Protein AF-A0A5M9JUX5-F1 (afdb_monomer_lite)

InterPro domains:
  IPR036028 SH3-like domain superfamily [SSF50044] (185-244)
  IPR043145 Zinc finger, ZZ-type superfamily [G3DSA:3.30.60.90] (25-87)
  IPR052256 E3 ubiquitin-protein ligase CHFR [PTHR16079] (26-242)

Sequence (250 aa):
MYDQQLPQSATILKGPGVIDVGNFKPLSFSTNCDICRYPIQPSSTRYHCYSCTSAVPDTKPGDYDICTTCYPKLVASRRISVENGHNGWRRCLQGHRMVIVGFEDDRGGQRRVIVQDLVGGHSLEIEPILYPSADHTIPELQKWSWGQSNDTFVRLVTTDPSKTAPTSVPGLTIERSFPPDGGIGMSSLAIWSWWPAEGASDELMFPKGAEVRECKDVNGDWFWGCYMGSKGLFPAPYVRVLDEGTGAGN

Radius of gyration: 20.58 Å; chains: 1; bounding box: 52×43×61 Å

Structure (mmCIF, N/CA/C/O backbone):
data_AF-A0A5M9JUX5-F1
#
_entry.id   AF-A0A5M9JUX5-F1
#
loop_
_atom_site.group_PDB
_atom_site.id
_atom_site.type_symbol
_atom_site.label_atom_id
_atom_site.label_alt_id
_atom_site.label_comp_id
_atom_site.label_asym_id
_atom_site.label_entity_id
_atom_site.label_seq_id
_atom_site.pdbx_PDB_ins_code
_atom_site.Cartn_x
_atom_site.Cartn_y
_atom_site.Cartn_z
_atom_site.occupancy
_atom_site.B_iso_or_equiv
_atom_site.auth_seq_id
_atom_site.auth_comp_id
_atom_site.auth_asym_id
_atom_site.auth_atom_id
_atom_site.pdbx_PDB_model_num
ATOM 1 N N . MET A 1 1 ? 10.550 -21.636 -27.427 1.00 39.47 1 MET A N 1
ATOM 2 C CA . MET A 1 1 ? 10.464 -20.163 -27.406 1.00 39.47 1 MET A CA 1
ATOM 3 C C . MET A 1 1 ? 9.243 -19.831 -26.575 1.00 39.47 1 MET A C 1
ATOM 5 O O . MET A 1 1 ? 8.167 -20.270 -26.949 1.00 39.47 1 MET A O 1
ATOM 9 N N . TYR A 1 2 ? 9.411 -19.209 -25.408 1.00 47.31 2 TYR A N 1
ATOM 10 C CA . TYR A 1 2 ? 8.262 -18.701 -24.661 1.00 47.31 2 TYR A CA 1
ATOM 11 C C . TYR A 1 2 ? 7.729 -17.507 -25.441 1.00 47.31 2 TYR A C 1
ATOM 13 O O . TYR A 1 2 ? 8.459 -16.536 -25.629 1.00 47.31 2 TYR A O 1
ATOM 21 N N . ASP A 1 3 ? 6.512 -17.622 -25.960 1.00 50.69 3 ASP A N 1
ATOM 22 C CA . ASP A 1 3 ? 5.849 -16.509 -26.622 1.00 50.69 3 ASP A CA 1
ATOM 23 C C . ASP A 1 3 ? 5.595 -15.447 -25.544 1.00 50.69 3 ASP A C 1
ATOM 25 O O . ASP A 1 3 ? 4.867 -15.689 -24.577 1.00 50.69 3 ASP A O 1
ATOM 29 N N . GLN A 1 4 ? 6.303 -14.318 -25.618 1.00 60.56 4 GLN A N 1
ATOM 30 C CA . GLN A 1 4 ? 6.149 -13.226 -24.660 1.00 60.56 4 GLN A CA 1
ATOM 31 C C . GLN A 1 4 ? 4.805 -12.548 -24.932 1.00 60.56 4 GLN A C 1
ATOM 33 O O . GLN A 1 4 ? 4.711 -11.576 -25.680 1.00 60.56 4 GLN A O 1
ATOM 38 N N . GLN A 1 5 ? 3.743 -13.092 -24.343 1.00 69.94 5 GLN A N 1
ATOM 39 C CA . GLN A 1 5 ? 2.422 -12.496 -24.428 1.00 69.94 5 GLN A CA 1
ATOM 40 C C . GLN A 1 5 ? 2.416 -11.185 -23.635 1.00 69.94 5 GLN A C 1
ATOM 42 O O . GLN A 1 5 ? 2.703 -11.163 -22.435 1.00 69.94 5 GLN A O 1
ATOM 47 N N . LEU A 1 6 ? 2.103 -10.085 -24.319 1.00 71.88 6 LEU A N 1
ATOM 48 C CA . LEU A 1 6 ? 1.932 -8.785 -23.679 1.00 71.88 6 LEU A CA 1
ATOM 49 C C . LEU A 1 6 ? 0.794 -8.860 -22.647 1.00 71.88 6 LEU A C 1
ATOM 51 O O . LEU A 1 6 ? -0.232 -9.491 -22.922 1.00 71.88 6 LEU A O 1
ATOM 55 N N . PRO A 1 7 ? 0.932 -8.205 -21.479 1.00 73.31 7 PRO A N 1
ATOM 56 C CA . PRO A 1 7 ? -0.195 -8.020 -20.574 1.00 73.31 7 PRO A CA 1
ATOM 57 C C . PRO A 1 7 ? -1.362 -7.354 -21.312 1.00 73.31 7 PRO A C 1
ATOM 59 O O . PRO A 1 7 ? -1.141 -6.418 -22.075 1.00 73.31 7 PRO A O 1
ATOM 62 N N . GLN A 1 8 ? -2.601 -7.788 -21.068 1.00 72.56 8 GLN A N 1
ATOM 63 C CA . GLN A 1 8 ? -3.785 -7.219 -21.737 1.00 72.56 8 GLN A CA 1
ATOM 64 C C . GLN A 1 8 ? -3.966 -5.717 -21.468 1.00 72.56 8 GLN A C 1
ATOM 66 O O . GLN A 1 8 ? -4.456 -4.993 -22.329 1.00 72.56 8 GLN A O 1
ATOM 71 N N . SER A 1 9 ? -3.527 -5.237 -20.303 1.00 75.19 9 SER A N 1
ATOM 72 C CA . SER A 1 9 ? -3.547 -3.818 -19.928 1.00 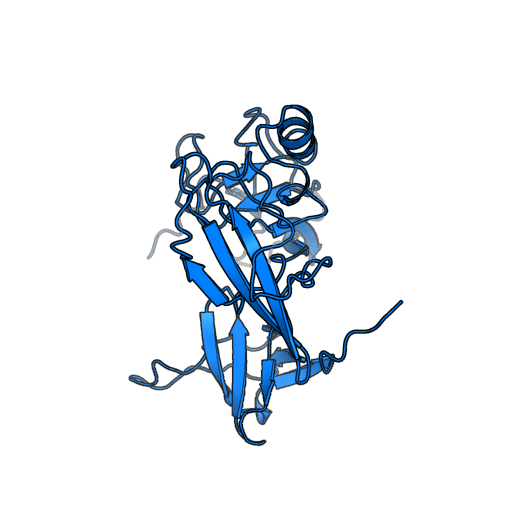75.19 9 SER A CA 1
ATOM 73 C C . SER A 1 9 ? -2.398 -2.995 -20.529 1.00 75.19 9 SER A C 1
ATOM 75 O O . SER A 1 9 ? -2.292 -1.797 -20.255 1.00 75.19 9 SER A O 1
ATOM 77 N N . ALA A 1 10 ? -1.530 -3.612 -21.337 1.00 81.25 10 ALA A N 1
ATOM 78 C CA . ALA A 1 10 ? -0.352 -2.983 -21.910 1.00 81.25 10 ALA A CA 1
ATOM 79 C C . ALA A 1 10 ? -0.385 -2.993 -23.443 1.00 81.25 10 ALA A C 1
ATOM 81 O O . ALA A 1 10 ? -0.700 -3.988 -24.091 1.00 81.25 10 ALA A O 1
ATOM 82 N N . THR A 1 11 ? 0.029 -1.878 -24.035 1.00 84.62 11 THR A N 1
ATOM 83 C CA . THR A 1 11 ? 0.234 -1.746 -25.482 1.00 84.62 11 THR A CA 1
ATOM 84 C C . THR A 1 11 ? 1.647 -1.255 -25.759 1.00 84.62 11 THR A C 1
ATOM 86 O O . THR A 1 11 ? 2.244 -0.567 -24.933 1.00 84.62 11 THR A O 1
ATOM 89 N N . ILE A 1 12 ? 2.211 -1.611 -26.916 1.00 85.31 12 ILE A N 1
ATOM 90 C CA . ILE A 1 12 ? 3.525 -1.097 -27.323 1.00 85.31 12 ILE A CA 1
ATOM 91 C C . ILE A 1 12 ? 3.396 0.404 -27.581 1.00 85.31 12 ILE A C 1
ATOM 93 O O . ILE A 1 12 ? 2.625 0.815 -28.453 1.00 85.31 12 ILE A O 1
ATOM 97 N N . LEU A 1 13 ? 4.167 1.204 -26.845 1.00 81.62 13 LEU A N 1
ATOM 98 C CA . LEU A 1 13 ? 4.244 2.642 -27.051 1.00 81.62 13 LEU A CA 1
ATOM 99 C C . LEU A 1 13 ? 4.928 2.906 -28.398 1.00 81.62 13 LEU A C 1
ATOM 101 O O . LEU A 1 13 ? 6.014 2.399 -28.669 1.00 81.62 13 LEU A O 1
ATOM 105 N N . LYS A 1 14 ? 4.273 3.682 -29.263 1.00 79.94 14 LYS A N 1
ATOM 106 C CA . LYS A 1 14 ? 4.780 4.062 -30.588 1.00 79.94 14 LYS A CA 1
ATOM 107 C C . LYS A 1 14 ? 4.645 5.567 -30.754 1.00 79.94 14 LYS A C 1
ATOM 109 O O . LYS A 1 14 ? 3.626 6.131 -30.366 1.00 79.94 14 LYS A O 1
ATOM 114 N N . GLY A 1 15 ? 5.633 6.204 -31.371 1.00 75.81 15 GLY A N 1
ATOM 115 C CA . GLY A 1 15 ? 5.567 7.627 -31.687 1.00 75.81 15 GLY A CA 1
ATOM 116 C C . GLY A 1 15 ? 6.932 8.315 -31.709 1.00 75.81 15 GLY A C 1
ATOM 117 O O . GLY A 1 15 ? 7.957 7.673 -31.471 1.00 75.81 15 GLY A O 1
ATOM 118 N N . PRO A 1 16 ? 6.956 9.623 -32.008 1.00 69.31 16 PRO A N 1
ATOM 119 C CA . PRO A 1 16 ? 8.175 10.426 -31.970 1.00 69.31 16 PRO A CA 1
ATOM 120 C C . PRO A 1 16 ? 8.780 10.442 -30.557 1.00 69.31 16 PRO A C 1
ATOM 122 O O . PRO A 1 16 ? 8.055 10.627 -29.585 1.00 69.31 16 PRO A O 1
ATOM 125 N N . GLY A 1 17 ? 10.099 10.262 -30.438 1.00 70.88 17 GLY A N 1
ATOM 126 C CA . GLY A 1 17 ? 10.812 10.297 -29.149 1.00 70.88 17 GLY A CA 1
ATOM 127 C C . GLY A 1 17 ? 10.794 8.989 -28.348 1.00 70.88 17 GLY A C 1
ATOM 128 O O . GLY A 1 17 ? 11.455 8.907 -27.315 1.00 70.88 17 GLY A O 1
ATOM 129 N N . VAL A 1 18 ? 10.098 7.956 -28.832 1.00 74.62 18 VAL A N 1
ATOM 130 C CA . VAL A 1 18 ? 10.134 6.612 -28.240 1.00 74.62 18 VAL A CA 1
ATOM 131 C C . VAL A 1 18 ? 11.479 5.954 -28.549 1.00 74.62 18 VAL A C 1
ATOM 133 O O . VAL A 1 18 ? 11.878 5.870 -29.712 1.00 74.62 18 VAL A O 1
ATOM 136 N N . ILE A 1 19 ? 12.183 5.493 -27.513 1.00 76.12 19 ILE A N 1
ATOM 137 C CA . ILE A 1 19 ? 13.491 4.839 -27.654 1.00 76.12 19 ILE A CA 1
ATOM 138 C C . ILE A 1 19 ? 13.297 3.322 -27.632 1.00 76.12 19 ILE A C 1
ATOM 140 O O . ILE A 1 19 ? 12.903 2.746 -26.621 1.00 76.12 19 ILE A O 1
ATOM 144 N N . ASP A 1 20 ? 13.627 2.676 -28.747 1.00 73.94 20 ASP A N 1
ATOM 145 C CA . ASP A 1 20 ? 13.689 1.220 -28.848 1.00 73.94 20 ASP A CA 1
ATOM 146 C C . ASP A 1 20 ? 15.103 0.730 -28.506 1.00 73.94 20 ASP A C 1
ATOM 148 O O . ASP A 1 20 ? 16.076 1.112 -29.160 1.00 73.94 20 ASP A O 1
ATOM 152 N N . VAL A 1 21 ? 15.227 -0.159 -27.517 1.00 73.50 21 VAL A N 1
ATOM 153 C CA . VAL A 1 21 ? 16.520 -0.746 -27.125 1.00 73.50 21 VAL A CA 1
ATOM 154 C C . VAL A 1 21 ? 16.555 -2.210 -27.553 1.00 73.50 21 VAL A C 1
ATOM 156 O O . VAL A 1 21 ? 16.234 -3.116 -26.788 1.00 73.50 21 VAL A O 1
ATOM 159 N N . GLY A 1 22 ? 16.929 -2.455 -28.810 1.00 77.81 22 GLY A N 1
ATOM 160 C CA . GLY A 1 22 ? 16.978 -3.804 -29.383 1.00 77.81 22 GLY A CA 1
ATOM 161 C C . GLY A 1 22 ? 15.618 -4.509 -29.307 1.00 77.81 22 GLY A C 1
ATOM 162 O O . GLY A 1 22 ? 14.647 -4.064 -29.923 1.00 77.81 22 GLY A O 1
ATOM 163 N N . ASN A 1 23 ? 15.552 -5.596 -28.531 1.00 78.88 23 ASN A N 1
ATOM 164 C CA . ASN A 1 23 ? 14.324 -6.369 -28.305 1.00 78.88 23 ASN A CA 1
ATOM 165 C C . ASN A 1 23 ? 13.409 -5.771 -27.221 1.00 78.88 23 ASN A C 1
ATOM 167 O O . ASN A 1 23 ? 12.283 -6.234 -27.057 1.00 78.88 23 ASN A O 1
ATOM 171 N N . PHE A 1 24 ? 13.864 -4.758 -26.481 1.00 77.12 24 PHE A N 1
ATOM 172 C CA . PHE A 1 24 ? 13.061 -4.099 -25.456 1.00 77.12 24 PHE A CA 1
ATOM 173 C C . PHE A 1 24 ? 12.222 -2.990 -26.087 1.00 77.12 24 PHE A C 1
ATOM 175 O O . PHE A 1 24 ? 12.759 -2.024 -26.636 1.00 77.12 24 PHE A O 1
ATOM 182 N N . LYS A 1 25 ? 10.897 -3.155 -26.007 1.00 81.88 25 LYS A N 1
ATOM 183 C CA . LYS A 1 25 ? 9.909 -2.185 -26.483 1.00 81.88 25 LYS A CA 1
ATOM 184 C C . LYS A 1 25 ? 9.243 -1.499 -25.289 1.00 81.88 25 LYS A C 1
ATOM 186 O O . LYS A 1 25 ? 8.741 -2.208 -24.413 1.00 81.88 25 LYS A O 1
ATOM 191 N N . PRO A 1 26 ? 9.221 -0.158 -25.229 1.00 82.19 26 PRO A N 1
ATOM 192 C CA . PRO A 1 26 ? 8.511 0.546 -24.171 1.00 82.19 26 PRO A CA 1
ATOM 193 C C . PRO A 1 26 ? 7.007 0.272 -24.278 1.00 82.19 26 PRO A C 1
ATOM 195 O O . PRO A 1 26 ? 6.438 0.193 -25.370 1.00 82.19 26 PRO A O 1
ATOM 198 N N . LEU A 1 27 ? 6.364 0.106 -23.124 1.00 82.56 27 LEU A N 1
ATOM 199 C CA . LEU A 1 27 ? 4.933 -0.163 -23.008 1.00 82.56 27 LEU A CA 1
ATOM 200 C C . LEU A 1 27 ? 4.211 1.071 -22.468 1.00 82.56 27 LEU A C 1
ATOM 202 O O . LEU A 1 27 ? 4.738 1.794 -21.625 1.00 82.56 27 LEU A O 1
ATOM 206 N N . SER A 1 28 ? 2.986 1.279 -22.939 1.00 78.56 28 SER A N 1
ATOM 207 C CA . SER A 1 28 ? 2.004 2.150 -22.305 1.00 78.56 28 SER A CA 1
ATOM 208 C C . SER A 1 28 ? 0.950 1.288 -21.625 1.00 78.56 28 SER A C 1
ATOM 210 O O . SER A 1 28 ? 0.491 0.296 -22.198 1.00 78.56 28 SER A O 1
ATOM 212 N N . PHE A 1 29 ? 0.573 1.668 -20.408 1.00 79.06 29 PHE A N 1
ATOM 213 C CA . PHE A 1 29 ? -0.405 0.945 -19.606 1.00 79.06 29 PHE A CA 1
ATOM 214 C C . PHE A 1 29 ? -1.703 1.740 -19.542 1.00 79.06 29 PHE A C 1
ATOM 216 O O . PHE A 1 29 ? -1.707 2.891 -19.103 1.00 79.06 29 PHE A O 1
ATOM 223 N N . SER A 1 30 ? -2.811 1.115 -19.929 1.00 78.56 30 SER A N 1
ATOM 224 C CA . SER A 1 30 ? -4.148 1.668 -19.722 1.00 78.56 30 SER A CA 1
ATOM 225 C C . SER A 1 30 ? -4.820 0.948 -18.564 1.00 78.56 30 SER A C 1
ATOM 227 O O . SER A 1 30 ? -4.845 -0.279 -18.534 1.00 78.56 30 SER A O 1
ATOM 229 N N . THR A 1 31 ? -5.399 1.710 -17.642 1.00 88.50 31 THR A N 1
ATOM 230 C CA . THR A 1 31 ? -6.284 1.175 -16.604 1.00 88.50 31 THR A CA 1
ATOM 231 C C . THR A 1 31 ? -7.582 1.966 -16.590 1.00 88.50 31 THR A C 1
ATOM 233 O O . THR A 1 31 ? -7.614 3.134 -16.998 1.00 88.50 31 THR A O 1
ATOM 236 N N . ASN A 1 32 ? -8.643 1.353 -16.083 1.00 92.38 32 ASN A N 1
ATOM 237 C CA . ASN A 1 32 ? -9.935 1.994 -15.915 1.00 92.38 32 ASN A CA 1
ATOM 238 C C . ASN A 1 32 ? -10.232 2.158 -14.429 1.00 92.38 32 ASN A C 1
ATOM 240 O O . ASN A 1 32 ? -9.921 1.302 -13.614 1.00 92.38 32 ASN A O 1
ATOM 244 N N . CYS A 1 33 ? -10.885 3.260 -14.076 1.00 95.06 33 CYS A N 1
ATOM 245 C CA . CYS A 1 33 ? -11.319 3.480 -12.704 1.00 95.06 33 CYS A CA 1
ATOM 246 C C . CYS A 1 33 ? -12.411 2.473 -12.315 1.00 95.06 33 CYS A C 1
ATOM 248 O O . CYS A 1 33 ? -13.462 2.433 -12.953 1.00 95.06 33 CYS A O 1
ATOM 250 N N . ASP A 1 34 ? -12.245 1.760 -11.206 1.00 96.12 34 ASP A N 1
ATOM 251 C CA . ASP A 1 34 ? -13.222 0.796 -10.686 1.00 96.12 34 ASP A CA 1
ATOM 252 C C . ASP A 1 34 ? -14.579 1.413 -10.324 1.00 96.12 34 ASP A C 1
ATOM 254 O O . ASP A 1 34 ? -15.606 0.726 -10.293 1.00 96.12 34 ASP A O 1
ATOM 258 N N . ILE A 1 35 ? -14.606 2.729 -10.092 1.00 96.62 35 ILE A N 1
ATOM 259 C CA . ILE A 1 35 ? -15.813 3.460 -9.700 1.00 96.62 35 ILE A CA 1
ATOM 260 C C . ILE A 1 35 ? -16.583 3.983 -10.911 1.00 96.62 35 ILE A C 1
ATOM 262 O O . ILE A 1 35 ? -17.769 3.695 -11.046 1.00 96.62 35 ILE A O 1
ATOM 266 N N . CYS A 1 36 ? -15.948 4.776 -11.779 1.00 96.12 36 CYS A N 1
ATOM 267 C CA . CYS A 1 36 ? -16.635 5.407 -12.913 1.00 96.12 36 CYS A CA 1
ATOM 268 C C . CYS A 1 36 ? -16.455 4.667 -14.240 1.00 96.12 36 CYS A C 1
ATOM 270 O O . CYS A 1 36 ? -17.086 5.048 -15.219 1.00 96.12 36 CYS A O 1
ATOM 272 N N . ARG A 1 37 ? -15.597 3.641 -14.283 1.00 94.44 37 ARG A N 1
ATOM 273 C CA . ARG A 1 37 ? -15.261 2.823 -15.461 1.00 94.44 37 ARG A CA 1
ATOM 274 C C . ARG A 1 37 ? -14.616 3.579 -16.624 1.00 94.44 37 ARG A C 1
ATOM 276 O O . ARG A 1 37 ? -14.308 2.959 -17.637 1.00 94.44 37 ARG A O 1
ATOM 283 N N . TYR A 1 38 ? -14.352 4.876 -16.470 1.00 93.56 38 TYR A N 1
ATOM 284 C CA . TYR A 1 38 ? -13.596 5.659 -17.442 1.00 93.56 38 TYR A CA 1
ATOM 285 C C . TYR A 1 38 ? -12.090 5.356 -17.363 1.00 93.56 38 TYR A C 1
ATOM 287 O O . TYR A 1 38 ? -11.583 5.106 -16.261 1.00 93.56 38 TYR A O 1
ATOM 295 N N . PRO A 1 39 ? -11.367 5.428 -18.498 1.00 92.12 39 PRO A N 1
ATOM 296 C CA . PRO A 1 39 ? -9.915 5.286 -18.527 1.00 92.12 39 PRO A CA 1
ATOM 297 C C . PRO A 1 39 ? -9.211 6.335 -17.659 1.00 92.12 39 PRO A C 1
ATOM 299 O O . PRO A 1 39 ? -9.567 7.517 -17.682 1.00 92.12 39 PRO A O 1
ATOM 302 N N . ILE A 1 40 ? -8.180 5.915 -16.927 1.00 92.25 40 ILE A N 1
ATOM 303 C CA . ILE A 1 40 ? -7.265 6.806 -16.209 1.00 92.25 40 ILE A CA 1
ATOM 304 C C . ILE A 1 40 ? -6.044 7.036 -17.096 1.00 92.25 40 ILE A C 1
ATOM 306 O O . ILE A 1 40 ? -5.380 6.084 -17.504 1.00 92.25 40 ILE A O 1
ATOM 310 N N . GLN A 1 41 ? -5.742 8.301 -17.390 1.00 87.69 41 GLN A N 1
ATOM 311 C CA . GLN A 1 41 ? -4.603 8.648 -18.237 1.00 87.69 41 GLN A CA 1
ATOM 312 C C . GLN A 1 41 ? -3.279 8.226 -17.576 1.00 87.69 41 GLN A C 1
ATOM 314 O O . GLN A 1 41 ? -3.142 8.415 -16.365 1.00 87.69 41 GLN A O 1
ATOM 319 N N . PRO A 1 42 ? -2.285 7.720 -18.332 1.00 79.88 42 PRO A N 1
ATOM 320 C CA . PRO A 1 42 ? -0.982 7.339 -17.775 1.00 79.88 42 PRO A CA 1
ATOM 321 C C . PRO A 1 42 ? -0.274 8.482 -17.035 1.00 79.88 42 PRO A C 1
ATOM 323 O O . PRO A 1 42 ? 0.372 8.253 -16.020 1.00 79.88 42 PRO A O 1
ATOM 326 N N . SER A 1 43 ? -0.460 9.721 -17.500 1.00 82.56 43 SER A N 1
ATOM 327 C CA . SER A 1 43 ? 0.073 10.939 -16.874 1.00 82.56 43 SER A CA 1
ATOM 328 C C . SER A 1 43 ? -0.638 11.346 -15.577 1.00 82.56 43 SER A C 1
ATOM 330 O O . SER A 1 43 ? -0.210 12.282 -14.907 1.00 82.56 43 SER A O 1
ATOM 332 N N . SER A 1 44 ? -1.747 10.692 -15.223 1.00 91.12 44 SER A N 1
ATOM 333 C CA . SER A 1 44 ? -2.506 10.978 -14.007 1.00 91.12 44 SER A CA 1
ATOM 334 C C . SER A 1 44 ? -2.159 9.994 -12.900 1.00 91.12 44 SER A C 1
ATOM 336 O O . SER A 1 44 ? -2.054 8.785 -13.121 1.00 91.12 44 SER A O 1
ATOM 338 N N . THR A 1 45 ? -2.067 10.506 -11.676 1.00 95.19 45 THR A N 1
ATOM 339 C CA . THR A 1 45 ? -1.980 9.650 -10.495 1.00 95.19 45 THR A CA 1
ATOM 340 C C . THR A 1 45 ? -3.316 8.967 -10.210 1.00 95.19 45 THR A C 1
ATOM 342 O O . THR A 1 45 ? -4.386 9.407 -10.648 1.00 95.19 45 THR A O 1
ATOM 345 N N . ARG A 1 46 ? -3.264 7.862 -9.469 1.00 96.19 46 ARG A N 1
ATOM 346 C CA . ARG A 1 46 ? -4.440 7.084 -9.068 1.00 96.19 46 ARG A CA 1
ATOM 347 C C . ARG A 1 46 ? -4.214 6.360 -7.756 1.00 96.19 46 ARG A C 1
ATOM 349 O O . ARG A 1 46 ? -3.085 6.013 -7.421 1.00 96.19 46 ARG A O 1
ATOM 356 N N . TYR A 1 47 ? -5.306 6.118 -7.042 1.00 98.06 47 TYR A N 1
ATOM 357 C CA . TYR A 1 47 ? -5.302 5.263 -5.863 1.00 98.06 47 TYR A CA 1
ATOM 358 C C . TYR A 1 47 ? -5.301 3.817 -6.324 1.00 98.06 47 TYR A C 1
ATOM 360 O O . TYR A 1 47 ? -6.159 3.447 -7.119 1.00 98.06 47 TYR A O 1
ATOM 368 N N . HIS A 1 48 ? -4.396 3.012 -5.790 1.00 96.88 48 HIS A N 1
ATOM 369 C CA . HIS A 1 48 ? -4.231 1.621 -6.175 1.00 96.88 48 HIS A CA 1
ATOM 370 C C . HIS A 1 48 ? -4.286 0.707 -4.952 1.00 96.88 48 HIS A C 1
ATOM 372 O O . HIS A 1 48 ? -3.692 1.003 -3.911 1.00 96.88 48 HIS A O 1
ATOM 378 N N . CYS A 1 49 ? -5.008 -0.405 -5.072 1.00 96.88 49 CYS A N 1
ATOM 379 C CA . CYS A 1 49 ? -5.106 -1.428 -4.040 1.00 96.88 49 CYS A CA 1
ATOM 380 C C . CYS A 1 49 ? -4.485 -2.737 -4.531 1.00 96.88 49 CYS A C 1
ATOM 382 O O . CYS A 1 49 ? -5.000 -3.349 -5.459 1.00 96.88 49 CYS A O 1
ATOM 384 N N . TYR A 1 50 ? -3.454 -3.212 -3.830 1.00 94.00 50 TYR A N 1
ATOM 385 C CA . TYR A 1 50 ? -2.757 -4.461 -4.158 1.00 94.00 50 TYR A CA 1
ATOM 386 C C . TYR A 1 50 ? -3.551 -5.743 -3.850 1.00 94.00 50 TYR A C 1
ATOM 388 O O . TYR A 1 50 ? -3.089 -6.833 -4.172 1.00 94.00 50 TYR A O 1
ATOM 396 N N . SER A 1 51 ? -4.725 -5.639 -3.219 1.00 94.50 51 SER A N 1
ATOM 397 C CA . SER A 1 51 ? -5.493 -6.803 -2.748 1.00 94.50 51 SER A CA 1
ATOM 398 C C . SER A 1 51 ? -6.790 -7.026 -3.524 1.00 94.50 51 SER A C 1
ATOM 400 O O . SER A 1 51 ? -7.174 -8.163 -3.784 1.00 94.50 51 SER A O 1
ATOM 402 N N . CYS A 1 52 ? -7.492 -5.953 -3.888 1.00 95.38 52 CYS A N 1
ATOM 403 C CA . CYS A 1 52 ? -8.775 -6.068 -4.573 1.00 95.38 52 CYS A CA 1
ATOM 404 C C . CYS A 1 52 ? -8.589 -6.531 -6.020 1.00 95.38 52 CYS A C 1
ATOM 406 O O . CYS A 1 52 ? -7.646 -6.134 -6.695 1.00 95.38 52 CYS A O 1
ATOM 408 N N . THR A 1 53 ? -9.527 -7.336 -6.511 1.00 92.44 53 THR A N 1
ATOM 409 C CA . THR A 1 53 ? -9.668 -7.593 -7.951 1.00 92.44 53 THR A CA 1
ATOM 410 C C . THR A 1 53 ? -10.638 -6.565 -8.515 1.00 92.44 53 THR A C 1
ATOM 412 O O . THR A 1 53 ? -11.681 -6.316 -7.900 1.00 92.44 53 THR A O 1
ATOM 415 N N . SER A 1 54 ? -10.300 -5.947 -9.645 1.00 88.56 54 SER A N 1
ATOM 416 C CA . SER A 1 54 ? -11.210 -5.013 -10.298 1.00 88.56 54 SER A CA 1
ATOM 417 C C . SER A 1 54 ? -12.468 -5.713 -10.809 1.00 88.56 54 SER A C 1
ATOM 419 O O . SER A 1 54 ? -12.477 -6.892 -11.152 1.00 88.56 54 SER A O 1
ATOM 421 N N . ALA A 1 55 ? -13.568 -4.962 -10.845 1.00 84.75 55 ALA A N 1
ATOM 422 C CA . ALA A 1 55 ? -14.809 -5.404 -11.482 1.00 84.75 55 ALA A CA 1
ATOM 423 C C . ALA A 1 55 ? -14.838 -5.101 -12.995 1.00 84.75 55 ALA A C 1
ATOM 425 O O . ALA A 1 55 ? -15.875 -5.273 -13.646 1.00 84.75 55 ALA A O 1
ATOM 426 N N . VAL A 1 56 ? -13.745 -4.573 -13.548 1.00 78.75 56 VAL A N 1
ATOM 427 C CA . VAL A 1 56 ? -13.511 -4.447 -14.987 1.00 78.75 56 VAL A CA 1
ATOM 428 C C . VAL A 1 56 ? -13.102 -5.830 -15.526 1.00 78.75 56 VAL A C 1
ATOM 430 O O . VAL A 1 56 ? -12.383 -6.555 -14.832 1.00 78.75 56 VAL A O 1
ATOM 433 N N . PRO A 1 57 ? -13.579 -6.238 -16.721 1.00 77.38 57 PRO A N 1
ATOM 434 C CA . PRO A 1 57 ? -13.215 -7.524 -17.315 1.00 77.38 57 PRO A CA 1
ATOM 435 C C . PRO A 1 57 ? -11.702 -7.710 -17.462 1.00 77.38 57 PRO A C 1
ATOM 437 O O . PRO A 1 57 ? -10.975 -6.731 -17.610 1.00 77.38 57 PRO A O 1
ATOM 440 N N . ASP A 1 58 ? -11.262 -8.970 -17.474 1.00 77.25 58 ASP A N 1
ATOM 441 C CA . ASP A 1 58 ? -9.880 -9.368 -17.784 1.00 77.25 58 ASP A CA 1
ATOM 442 C C . ASP A 1 58 ? -8.804 -8.824 -16.818 1.00 77.25 58 ASP A C 1
ATOM 444 O O . ASP A 1 58 ? -7.642 -8.639 -17.181 1.00 77.25 58 ASP A O 1
ATOM 448 N N . THR A 1 59 ? -9.178 -8.598 -15.556 1.00 79.69 59 THR A N 1
ATOM 449 C CA . THR A 1 59 ? -8.274 -8.106 -14.505 1.00 79.69 59 THR A CA 1
ATOM 450 C C . THR A 1 59 ? -7.795 -9.225 -13.577 1.00 79.69 59 THR A C 1
ATOM 452 O O . THR A 1 59 ? -8.395 -10.299 -13.474 1.00 79.69 59 THR A O 1
ATOM 455 N N . LYS A 1 60 ? -6.664 -8.988 -12.901 1.00 82.62 60 LYS A N 1
ATOM 456 C CA . LYS A 1 60 ? -6.077 -9.908 -11.911 1.00 82.62 60 LYS A CA 1
ATOM 457 C C . LYS A 1 60 ? -6.267 -9.365 -10.488 1.00 82.62 60 LYS A C 1
ATOM 459 O O . LYS A 1 60 ? -6.479 -8.163 -10.317 1.00 82.62 60 LYS A O 1
ATOM 464 N N . PRO A 1 61 ? -6.156 -10.208 -9.445 1.00 86.75 61 PRO A N 1
ATOM 465 C CA . PRO A 1 61 ? -6.064 -9.715 -8.075 1.00 86.75 61 PRO A CA 1
ATOM 466 C C . PRO A 1 61 ? -4.949 -8.675 -7.927 1.00 86.75 61 PRO A C 1
ATOM 468 O O . PRO A 1 61 ? -3.839 -8.877 -8.419 1.00 86.75 61 PRO A O 1
ATOM 471 N N . GLY A 1 62 ? -5.265 -7.563 -7.266 1.00 86.75 62 GLY A N 1
ATOM 472 C CA . GLY A 1 62 ? -4.379 -6.414 -7.102 1.00 86.75 62 GLY A CA 1
ATOM 473 C C . GLY A 1 62 ? -4.447 -5.379 -8.224 1.00 86.75 62 GLY A C 1
ATOM 474 O O . GLY A 1 62 ? -3.732 -4.387 -8.158 1.00 86.75 62 GLY A O 1
ATOM 475 N N . ASP A 1 63 ? -5.300 -5.567 -9.230 1.00 87.88 63 ASP A N 1
ATOM 476 C CA . ASP A 1 63 ? -5.518 -4.606 -10.316 1.00 87.88 63 ASP A CA 1
ATOM 477 C C . ASP A 1 63 ? -6.742 -3.725 -10.039 1.00 87.88 63 ASP A C 1
ATOM 479 O O . ASP A 1 63 ? -7.667 -3.694 -10.834 1.00 87.88 63 ASP A O 1
ATOM 483 N N . TYR A 1 64 ? -6.802 -3.084 -8.865 1.00 95.12 64 TYR A N 1
ATOM 484 C CA . TYR A 1 64 ? -7.921 -2.222 -8.469 1.00 95.12 64 TYR A CA 1
ATOM 485 C C . TYR A 1 64 ? -7.468 -0.767 -8.347 1.00 95.12 64 TYR A C 1
ATOM 487 O O . TYR A 1 64 ? -6.668 -0.423 -7.467 1.00 95.12 64 TYR A O 1
ATOM 495 N N . ASP A 1 65 ? -8.023 0.096 -9.194 1.00 95.69 65 ASP A N 1
ATOM 496 C CA . ASP A 1 65 ? -7.605 1.481 -9.374 1.00 95.69 65 ASP A CA 1
ATOM 497 C C . ASP A 1 65 ? -8.794 2.449 -9.260 1.00 95.69 65 ASP A C 1
ATOM 499 O O . ASP A 1 65 ? -9.835 2.299 -9.897 1.00 95.69 65 ASP A O 1
ATOM 503 N N . ILE A 1 66 ? -8.638 3.526 -8.488 1.00 97.44 66 ILE A N 1
ATOM 504 C CA . ILE A 1 66 ? -9.628 4.607 -8.394 1.00 97.44 66 ILE A CA 1
ATOM 505 C C . ILE A 1 66 ? -8.987 5.917 -8.847 1.00 97.44 66 ILE A C 1
ATOM 507 O O . ILE A 1 66 ? -7.948 6.334 -8.332 1.00 97.44 66 ILE A O 1
ATOM 511 N N . CYS A 1 67 ? -9.634 6.617 -9.782 1.00 97.19 67 CYS A N 1
ATOM 512 C CA . CYS A 1 67 ? -9.163 7.925 -10.228 1.00 97.19 67 CYS A CA 1
ATOM 513 C C . CYS A 1 67 ? -9.277 8.988 -9.123 1.00 97.19 67 CYS A C 1
ATOM 515 O O . CYS A 1 67 ? -10.137 8.925 -8.234 1.00 97.19 67 CYS A O 1
ATOM 517 N N . THR A 1 68 ? -8.444 10.022 -9.222 1.00 97.31 68 THR A N 1
ATOM 518 C CA . THR A 1 68 ? -8.366 11.121 -8.247 1.00 97.31 68 THR A CA 1
ATOM 519 C C . THR A 1 68 ? -9.656 11.923 -8.108 1.00 97.31 68 THR A C 1
ATOM 521 O O . THR A 1 68 ? -9.880 12.539 -7.073 1.00 97.31 68 THR A O 1
ATOM 524 N N . THR A 1 69 ? -10.555 11.866 -9.094 1.00 97.69 69 THR A N 1
ATOM 525 C CA . THR A 1 69 ? -11.883 12.494 -9.022 1.00 97.69 69 THR A CA 1
ATOM 526 C C . THR A 1 69 ? -12.918 11.629 -8.296 1.00 97.69 69 THR A C 1
ATOM 528 O O . THR A 1 69 ? -13.842 12.159 -7.679 1.00 97.69 69 THR A O 1
ATOM 531 N N . CYS A 1 70 ? -12.813 10.300 -8.378 1.00 98.50 70 CYS A N 1
ATOM 532 C CA . CYS A 1 70 ? -13.788 9.386 -7.780 1.00 98.50 70 CYS A CA 1
ATOM 533 C C . CYS A 1 70 ? -13.536 9.158 -6.293 1.00 98.50 70 CYS A C 1
ATOM 535 O O . CYS A 1 70 ? -14.496 9.125 -5.525 1.00 98.50 70 CYS A O 1
ATOM 537 N N . TYR A 1 71 ? -12.277 9.031 -5.875 1.00 98.50 71 TYR A N 1
ATOM 538 C CA . TYR A 1 71 ? -11.962 8.705 -4.484 1.00 98.50 71 TYR A CA 1
ATOM 539 C C . TYR A 1 71 ? -12.492 9.750 -3.477 1.00 98.50 71 TYR A C 1
ATOM 541 O O . TYR A 1 71 ? -13.207 9.359 -2.553 1.00 98.50 71 TYR A O 1
ATOM 549 N N . PRO A 1 72 ? -12.312 11.076 -3.675 1.00 98.31 72 PRO A N 1
ATOM 550 C CA . PRO A 1 72 ? -12.891 12.078 -2.775 1.00 98.31 72 PRO A CA 1
ATOM 551 C C . PRO A 1 72 ? -14.425 12.046 -2.730 1.00 98.31 72 PRO A C 1
ATOM 553 O O . PRO A 1 72 ? -15.018 12.332 -1.692 1.00 98.31 72 PRO A O 1
ATOM 556 N N . LYS A 1 73 ? -15.095 11.648 -3.823 1.00 98.50 73 LYS A N 1
ATOM 557 C CA . LYS A 1 73 ? -16.561 11.496 -3.854 1.00 98.50 73 LYS A CA 1
ATOM 558 C C . LYS A 1 73 ? -17.037 10.327 -2.991 1.00 98.50 73 LYS A C 1
ATOM 560 O O . LYS A 1 73 ? -18.127 10.406 -2.426 1.00 98.50 73 LYS A O 1
ATOM 565 N N . LEU A 1 74 ? -16.243 9.262 -2.853 1.00 98.56 74 LEU A N 1
ATOM 566 C CA . LEU A 1 74 ? -16.549 8.168 -1.922 1.00 98.56 74 LEU A CA 1
ATOM 567 C C . LEU A 1 74 ? -16.515 8.651 -0.468 1.00 98.56 74 LEU A C 1
ATOM 569 O O . LEU A 1 74 ? -17.383 8.269 0.315 1.00 98.56 74 LEU A O 1
ATOM 573 N N . VAL A 1 75 ? -15.575 9.543 -0.140 1.00 98.38 75 VAL A N 1
ATOM 574 C CA . VAL A 1 75 ? -15.495 10.179 1.182 1.00 98.38 75 VAL A CA 1
ATOM 575 C C . VAL A 1 75 ? -16.673 11.133 1.402 1.00 98.38 75 VAL A C 1
ATOM 577 O O . VAL A 1 75 ? -17.385 11.029 2.397 1.00 98.38 75 VAL A O 1
ATOM 580 N N . ALA A 1 76 ? -16.956 12.016 0.438 1.00 98.12 76 ALA A N 1
ATOM 581 C CA . ALA A 1 76 ? -18.063 12.975 0.527 1.00 98.12 76 ALA A CA 1
ATOM 582 C C . ALA A 1 76 ? -19.444 12.297 0.642 1.00 98.12 76 ALA A C 1
ATOM 584 O O . ALA A 1 76 ? -20.328 12.802 1.331 1.00 98.12 76 ALA A O 1
ATOM 585 N N . SER A 1 77 ? -19.620 11.132 0.008 1.00 97.88 77 SER A N 1
ATOM 586 C CA . SER A 1 77 ? -20.840 10.312 0.098 1.00 97.88 77 SER A CA 1
ATOM 587 C C . SER A 1 77 ? -20.866 9.356 1.296 1.00 97.88 77 SER A C 1
ATOM 589 O O . SER A 1 77 ? -21.800 8.566 1.412 1.00 97.88 77 SER A O 1
ATOM 591 N N . ARG A 1 78 ? -19.866 9.416 2.191 1.00 97.50 78 ARG A N 1
ATOM 592 C CA . ARG A 1 78 ? -19.731 8.565 3.389 1.00 97.50 78 ARG A CA 1
ATOM 593 C C . ARG A 1 78 ? -19.665 7.061 3.106 1.00 97.50 78 ARG A C 1
ATOM 595 O O . ARG A 1 78 ? -19.885 6.255 4.003 1.00 97.50 78 ARG A O 1
ATOM 602 N N . ARG A 1 79 ? -19.327 6.669 1.876 1.00 98.12 79 ARG A N 1
ATOM 603 C CA . ARG A 1 79 ? -18.983 5.273 1.551 1.00 98.12 79 ARG A CA 1
ATOM 604 C C . ARG A 1 79 ? -17.606 4.895 2.095 1.00 98.12 79 ARG A C 1
ATOM 606 O O . ARG A 1 79 ? -17.334 3.721 2.300 1.00 98.12 79 ARG A O 1
ATOM 613 N N . ILE A 1 80 ? -16.760 5.899 2.316 1.00 98.44 80 ILE A N 1
ATOM 614 C CA . ILE A 1 80 ? -15.512 5.835 3.075 1.00 98.44 80 ILE A CA 1
ATOM 615 C C . ILE A 1 80 ? -15.599 6.955 4.120 1.00 98.44 80 ILE A C 1
ATOM 617 O O . ILE A 1 80 ? -16.017 8.067 3.792 1.00 98.44 80 ILE A O 1
ATOM 621 N N . SER A 1 81 ? -15.265 6.682 5.378 1.00 97.88 81 SER A N 1
ATOM 622 C CA . SER A 1 81 ? -15.242 7.709 6.423 1.00 97.88 81 SER A CA 1
ATOM 623 C C . SER A 1 81 ? -14.078 8.686 6.217 1.00 97.88 81 SER A C 1
ATOM 625 O O . SER A 1 81 ? -13.139 8.422 5.468 1.00 97.88 81 SER A O 1
ATOM 627 N N . VAL A 1 82 ? -14.108 9.835 6.899 1.00 97.38 82 VAL A N 1
ATOM 628 C CA . VAL A 1 82 ? -13.027 10.833 6.792 1.00 97.38 82 VAL A CA 1
ATOM 629 C C . VAL A 1 82 ? -11.678 10.248 7.226 1.00 97.38 82 VAL A C 1
ATOM 631 O O . VAL A 1 82 ? -10.683 10.474 6.543 1.00 97.38 82 VAL A O 1
ATOM 634 N N . GLU A 1 83 ? -11.643 9.446 8.298 1.00 96.50 83 GLU A N 1
ATOM 635 C CA . GLU A 1 83 ? -10.404 8.814 8.783 1.00 96.50 83 GLU A CA 1
ATOM 636 C C . GLU A 1 83 ? -9.855 7.726 7.852 1.00 96.50 83 GLU A C 1
ATOM 638 O O . GLU A 1 83 ? -8.672 7.414 7.911 1.00 96.50 83 GLU A O 1
ATOM 643 N N . ASN A 1 84 ? -10.690 7.154 6.985 1.00 98.00 84 ASN A N 1
ATOM 644 C CA . ASN A 1 84 ? -10.278 6.179 5.975 1.00 98.00 84 ASN A CA 1
ATOM 645 C C . ASN A 1 84 ? -10.041 6.846 4.603 1.00 98.00 84 ASN A C 1
ATOM 647 O O . ASN A 1 84 ? -9.660 6.181 3.639 1.00 98.00 84 ASN A O 1
ATOM 651 N N . GLY A 1 85 ? -10.262 8.162 4.510 1.00 97.88 85 GLY A N 1
ATOM 652 C CA . GLY A 1 85 ? -10.103 8.977 3.311 1.00 97.88 85 GLY A CA 1
ATOM 653 C C . GLY A 1 85 ? -8.648 9.329 2.990 1.00 97.88 85 GLY A C 1
ATOM 654 O O . GLY A 1 85 ? -7.713 8.714 3.491 1.00 97.88 85 GLY A O 1
ATOM 655 N N . HIS A 1 86 ? -8.461 10.323 2.116 1.00 95.31 86 HIS A N 1
ATOM 656 C CA . HIS A 1 86 ? -7.147 10.682 1.555 1.00 95.31 86 HIS A CA 1
ATOM 657 C C . HIS A 1 86 ? -6.122 11.094 2.622 1.00 95.31 86 HIS A C 1
ATOM 659 O O . HIS A 1 86 ? -4.971 10.696 2.529 1.00 95.31 86 HIS A O 1
ATOM 665 N N . ASN A 1 87 ? -6.562 11.836 3.643 1.00 94.25 87 ASN A N 1
ATOM 666 C CA . ASN A 1 87 ? -5.710 12.356 4.722 1.00 94.25 87 ASN A CA 1
ATOM 667 C C . ASN A 1 87 ? -5.643 11.429 5.951 1.00 94.25 87 ASN A C 1
ATOM 669 O O . ASN A 1 87 ? -5.229 11.863 7.022 1.00 94.25 87 ASN A O 1
ATOM 673 N N . GLY A 1 88 ? -6.145 10.201 5.834 1.00 96.94 88 GLY A N 1
ATOM 674 C CA . GLY A 1 88 ? -6.154 9.223 6.916 1.00 96.94 88 GLY A CA 1
ATOM 675 C C . GLY A 1 88 ? -5.563 7.905 6.447 1.00 96.94 88 GLY A C 1
ATOM 676 O O . GLY A 1 88 ? -4.582 7.910 5.721 1.00 96.94 88 GLY A O 1
ATOM 677 N N . TRP A 1 89 ? -6.177 6.771 6.786 1.00 97.94 89 TRP A N 1
ATOM 678 C CA . TRP A 1 89 ? -5.676 5.439 6.419 1.00 97.94 89 TRP A CA 1
ATOM 679 C C . TRP A 1 89 ? -5.658 5.123 4.923 1.00 97.94 89 TRP A C 1
ATOM 681 O O . TRP A 1 89 ? -5.115 4.086 4.539 1.00 97.94 89 TRP A O 1
ATOM 691 N N . ARG A 1 90 ? -6.292 5.964 4.096 1.00 98.31 90 ARG A N 1
ATOM 692 C CA . ARG A 1 90 ? -6.404 5.805 2.643 1.00 98.31 90 ARG A CA 1
ATOM 693 C C . ARG A 1 90 ? -6.802 4.373 2.255 1.00 98.31 90 ARG A C 1
ATOM 695 O O . ARG A 1 90 ? -5.992 3.608 1.738 1.00 98.31 90 ARG A O 1
ATOM 702 N N . ARG A 1 91 ? -8.049 3.981 2.544 1.00 98.25 91 ARG A N 1
ATOM 703 C CA . ARG A 1 91 ? -8.555 2.610 2.337 1.00 98.25 91 ARG A CA 1
ATOM 704 C C . ARG A 1 91 ? -9.542 2.514 1.175 1.00 98.25 91 ARG A C 1
ATOM 706 O O . ARG A 1 91 ? -10.309 3.431 0.907 1.00 98.25 91 ARG A O 1
ATOM 713 N N . CYS A 1 92 ? -9.566 1.365 0.505 1.00 98.12 92 CYS A N 1
ATOM 714 C CA . CYS A 1 92 ? -10.588 1.046 -0.492 1.00 98.12 92 CYS A CA 1
ATOM 715 C C . CYS A 1 92 ? -11.926 0.663 0.170 1.00 98.12 92 CYS A C 1
ATOM 717 O O . CYS A 1 92 ? -12.016 0.497 1.385 1.00 98.12 92 CYS A O 1
ATOM 719 N N . LEU A 1 93 ? -12.965 0.440 -0.644 1.00 97.19 93 LEU A N 1
ATOM 720 C CA . LEU A 1 93 ? -14.297 0.024 -0.175 1.00 97.19 93 LEU A CA 1
ATOM 721 C C . LEU A 1 93 ? -14.324 -1.354 0.511 1.00 97.19 93 LEU A C 1
ATOM 723 O O . LEU A 1 93 ? -15.281 -1.647 1.214 1.00 97.19 93 LEU A O 1
ATOM 727 N N . GLN A 1 94 ? -13.294 -2.181 0.313 1.00 96.31 94 GLN A N 1
ATOM 728 C CA . GLN A 1 94 ? -13.120 -3.464 1.008 1.00 96.31 94 GLN A CA 1
ATOM 729 C C . GLN A 1 94 ? -12.245 -3.338 2.267 1.00 96.31 94 GLN A C 1
ATOM 731 O O . GLN A 1 94 ? -11.929 -4.331 2.906 1.00 96.31 94 GLN A O 1
ATOM 736 N N . GLY A 1 95 ? -11.799 -2.128 2.617 1.00 96.00 95 GLY A N 1
ATOM 737 C CA . GLY A 1 95 ? -11.007 -1.897 3.820 1.00 96.00 95 GLY A CA 1
ATOM 738 C C . GLY A 1 95 ? -9.506 -2.184 3.690 1.00 96.00 95 GLY A C 1
ATOM 739 O O . GLY A 1 95 ? -8.781 -2.038 4.671 1.00 96.00 95 GLY A O 1
ATOM 740 N N . HIS A 1 96 ? -8.988 -2.528 2.513 1.00 97.00 96 HIS A N 1
ATOM 741 C CA . HIS A 1 96 ? -7.537 -2.589 2.293 1.00 97.00 96 HIS A CA 1
ATOM 742 C C . HIS A 1 96 ? -6.940 -1.183 2.186 1.00 97.00 96 HIS A C 1
ATOM 744 O O . HIS A 1 96 ? -7.538 -0.319 1.540 1.00 97.00 96 HIS A O 1
ATOM 750 N N . ARG A 1 97 ? -5.750 -0.967 2.759 1.00 97.38 97 ARG A N 1
ATOM 751 C CA . ARG A 1 97 ? -4.959 0.257 2.545 1.00 97.38 97 ARG A CA 1
ATOM 752 C C . ARG A 1 97 ? -4.551 0.386 1.073 1.00 97.38 97 ARG A C 1
ATOM 754 O O . ARG A 1 97 ? -4.355 -0.618 0.387 1.00 97.38 97 ARG A O 1
ATOM 761 N N . MET A 1 98 ? -4.445 1.619 0.595 1.00 98.19 98 MET A N 1
ATOM 762 C CA . MET A 1 98 ? -4.132 1.947 -0.792 1.00 98.19 98 MET A CA 1
ATOM 763 C C . MET A 1 98 ? -2.898 2.841 -0.876 1.00 98.19 98 MET A C 1
ATOM 765 O O . MET A 1 98 ? -2.662 3.699 -0.023 1.00 98.19 98 MET A O 1
ATOM 769 N N . VAL A 1 99 ? -2.153 2.674 -1.962 1.00 97.69 99 VAL A N 1
ATOM 770 C CA . VAL A 1 99 ? -1.079 3.584 -2.371 1.00 97.69 99 VAL A CA 1
ATOM 771 C C . VAL A 1 99 ? -1.609 4.578 -3.403 1.00 97.69 99 VAL A C 1
ATOM 773 O O . VAL A 1 99 ? -2.655 4.347 -4.015 1.00 97.69 99 VAL A O 1
ATOM 776 N N . ILE A 1 100 ? -0.880 5.662 -3.640 1.00 97.75 100 ILE A N 1
ATOM 777 C CA . ILE A 1 100 ? -1.057 6.501 -4.825 1.00 97.75 100 ILE A CA 1
ATOM 778 C C . ILE A 1 100 ? 0.104 6.228 -5.766 1.00 97.75 100 ILE A C 1
ATOM 780 O O . ILE A 1 100 ? 1.265 6.394 -5.399 1.00 97.75 100 ILE A O 1
ATOM 784 N N . VAL A 1 101 ? -0.215 5.823 -6.990 1.00 95.38 101 VAL A N 1
ATOM 785 C CA . VAL A 1 101 ? 0.773 5.556 -8.037 1.00 95.38 101 VAL A CA 1
ATOM 786 C C . VAL A 1 101 ? 0.605 6.519 -9.195 1.00 95.38 101 VAL A C 1
ATOM 788 O O . VAL A 1 101 ? -0.486 7.040 -9.434 1.00 95.38 101 VAL A O 1
ATOM 791 N N . GLY A 1 102 ? 1.693 6.735 -9.919 1.00 92.44 102 GLY A N 1
ATOM 792 C CA . GLY A 1 102 ? 1.737 7.509 -11.152 1.00 92.44 102 GLY A CA 1
ATOM 793 C C . GLY A 1 102 ? 2.760 6.924 -12.115 1.00 92.44 102 GLY A C 1
ATOM 794 O O . GLY A 1 102 ? 3.316 5.849 -11.868 1.00 92.44 102 GLY A O 1
ATOM 795 N N . PHE A 1 103 ? 3.006 7.640 -13.206 1.00 89.12 103 PHE A N 1
ATOM 796 C CA . PHE A 1 103 ? 4.075 7.331 -14.144 1.00 89.12 103 PHE A CA 1
ATOM 797 C C . PHE A 1 103 ? 4.928 8.569 -14.375 1.00 89.12 103 PHE A C 1
ATOM 799 O O . PHE A 1 103 ? 4.410 9.682 -14.449 1.00 89.12 103 PHE A O 1
ATOM 806 N N . GLU A 1 104 ? 6.227 8.347 -14.507 1.00 87.12 104 GLU A N 1
ATOM 807 C CA . GLU A 1 104 ? 7.199 9.356 -14.914 1.00 87.12 104 GLU A CA 1
ATOM 808 C C . GLU A 1 104 ? 7.824 8.941 -16.240 1.00 87.12 104 GLU A C 1
ATOM 810 O O . GLU A 1 104 ? 8.061 7.750 -16.476 1.00 87.12 104 GLU A O 1
ATOM 815 N N . ASP A 1 105 ? 8.109 9.918 -17.095 1.00 82.81 105 ASP A N 1
ATOM 816 C CA . ASP A 1 105 ? 8.853 9.671 -18.323 1.00 82.81 105 ASP A CA 1
ATOM 817 C C . ASP A 1 105 ? 10.331 9.429 -17.977 1.00 82.81 105 ASP A C 1
ATOM 819 O O . ASP A 1 105 ? 10.973 10.233 -17.300 1.00 82.81 105 ASP A O 1
ATOM 823 N N . ASP A 1 106 ? 10.879 8.308 -18.440 1.00 76.44 106 ASP A N 1
ATOM 824 C CA . ASP A 1 106 ? 12.271 7.924 -18.222 1.00 76.44 106 ASP A CA 1
ATOM 825 C C . ASP A 1 106 ? 12.817 7.196 -19.454 1.00 76.44 106 ASP A C 1
ATOM 827 O O . ASP A 1 106 ? 12.199 6.267 -19.976 1.00 76.44 106 ASP A O 1
ATOM 831 N N . ARG A 1 107 ? 13.989 7.629 -19.934 1.00 73.00 107 ARG A N 1
ATOM 832 C CA . ARG A 1 107 ? 14.742 7.008 -21.046 1.00 73.00 107 ARG A CA 1
ATOM 833 C C . ARG A 1 107 ? 13.888 6.610 -22.267 1.00 73.00 107 ARG A C 1
ATOM 835 O O . ARG A 1 107 ? 14.121 5.566 -22.869 1.00 73.00 107 ARG A O 1
ATOM 842 N N . GLY A 1 108 ? 12.925 7.449 -22.657 1.00 72.00 108 GLY A N 1
ATOM 843 C CA . GLY A 1 108 ? 12.092 7.229 -23.850 1.00 72.00 108 GLY A CA 1
ATOM 844 C C . GLY A 1 108 ? 10.894 6.292 -23.653 1.00 72.00 108 GLY A C 1
ATOM 845 O O . GLY A 1 108 ? 10.274 5.892 -24.639 1.00 72.00 108 GLY A O 1
ATOM 846 N N . GLY A 1 109 ? 10.564 5.952 -22.405 1.00 77.31 109 GLY A N 1
ATOM 847 C CA . GLY A 1 109 ? 9.345 5.248 -22.013 1.00 77.31 109 GLY A CA 1
ATOM 848 C C . GLY A 1 109 ? 8.769 5.803 -20.709 1.00 77.31 109 GLY A C 1
ATOM 849 O O . GLY A 1 109 ? 9.211 6.836 -20.215 1.00 77.31 109 GLY A O 1
ATOM 850 N N . GLN A 1 110 ? 7.780 5.107 -20.148 1.00 80.44 110 GLN A N 1
ATOM 851 C CA . GLN A 1 110 ? 7.163 5.467 -18.870 1.00 80.44 110 GLN A CA 1
ATOM 852 C C . GLN A 1 110 ? 7.528 4.439 -17.803 1.00 80.44 110 GLN A C 1
ATOM 854 O O . GLN A 1 110 ? 7.395 3.233 -18.029 1.00 80.44 110 GLN A O 1
ATOM 859 N N . ARG A 1 111 ? 7.942 4.904 -16.624 1.00 84.94 111 ARG A N 1
ATOM 860 C CA . ARG A 1 111 ? 8.145 4.058 -15.441 1.00 84.94 111 ARG A CA 1
ATOM 861 C C . ARG A 1 111 ? 7.060 4.333 -14.410 1.00 84.94 111 ARG A C 1
ATOM 863 O O . ARG A 1 111 ? 6.717 5.485 -14.162 1.00 84.94 111 ARG A O 1
ATOM 870 N N . ARG A 1 112 ? 6.522 3.277 -13.795 1.00 87.62 112 ARG A N 1
ATOM 871 C CA . ARG A 1 112 ? 5.593 3.415 -12.665 1.00 87.62 112 ARG A CA 1
ATOM 872 C C . ARG A 1 112 ? 6.362 3.912 -11.444 1.00 87.62 112 ARG A C 1
ATOM 874 O O . ARG A 1 112 ? 7.424 3.377 -11.137 1.00 87.62 112 ARG A O 1
ATOM 881 N N . VAL A 1 113 ? 5.784 4.865 -10.724 1.00 91.00 113 VAL A N 1
ATOM 882 C CA . VAL A 1 113 ? 6.299 5.359 -9.442 1.00 91.00 113 VAL A CA 1
ATOM 883 C C . VAL A 1 113 ? 5.221 5.286 -8.364 1.00 91.00 113 VAL A C 1
ATOM 885 O O . VAL A 1 113 ? 4.024 5.401 -8.652 1.00 91.00 113 VAL A O 1
ATOM 888 N N . ILE A 1 114 ? 5.645 5.082 -7.118 1.00 93.25 114 ILE A N 1
ATOM 889 C CA . ILE A 1 114 ? 4.789 5.228 -5.939 1.00 93.25 114 ILE A CA 1
ATOM 890 C C . ILE A 1 114 ? 4.930 6.676 -5.473 1.00 93.25 114 ILE A C 1
ATOM 892 O O . ILE A 1 114 ? 6.000 7.092 -5.048 1.00 93.25 114 ILE A O 1
ATOM 896 N N . VAL A 1 115 ? 3.851 7.446 -5.593 1.00 95.56 115 VAL A N 1
ATOM 897 C CA . VAL A 1 115 ? 3.805 8.862 -5.196 1.00 95.56 115 VAL A CA 1
ATOM 898 C C . VAL A 1 115 ? 3.544 8.988 -3.697 1.00 95.56 115 VAL A C 1
ATOM 900 O O . VAL A 1 115 ? 4.129 9.834 -3.033 1.00 95.56 115 VAL A O 1
ATOM 903 N N . GLN A 1 116 ? 2.666 8.134 -3.168 1.00 96.12 116 GLN A N 1
ATOM 904 C CA . GLN A 1 116 ? 2.415 7.977 -1.737 1.00 96.12 116 GLN A CA 1
ATOM 905 C C . GLN A 1 116 ? 2.265 6.489 -1.440 1.00 96.12 116 GLN A C 1
ATOM 907 O O . GLN A 1 116 ? 1.372 5.834 -1.985 1.00 96.12 116 GLN A O 1
ATOM 912 N N . ASP A 1 117 ? 3.155 5.950 -0.616 1.00 95.75 117 ASP A N 1
ATOM 913 C CA . ASP A 1 117 ? 3.161 4.530 -0.257 1.00 95.75 117 ASP A CA 1
ATOM 914 C C . ASP A 1 117 ? 2.102 4.218 0.813 1.00 95.75 117 ASP A C 1
ATOM 916 O O . ASP A 1 117 ? 1.312 5.084 1.152 1.00 95.75 117 ASP A O 1
ATOM 920 N N . LEU A 1 118 ? 1.988 2.995 1.326 1.00 96.94 118 LEU A N 1
ATOM 921 C CA . LEU A 1 118 ? 0.961 2.641 2.308 1.00 96.94 118 LEU A CA 1
ATOM 922 C C . LEU A 1 118 ? 1.121 3.476 3.585 1.00 96.94 118 LEU A C 1
ATOM 924 O O . LEU A 1 118 ? 2.211 3.535 4.151 1.00 96.94 118 LEU A O 1
ATOM 928 N N . VAL A 1 119 ? 0.023 4.044 4.086 1.00 97.56 119 VAL A N 1
ATOM 929 C CA . VAL A 1 119 ? -0.008 4.722 5.393 1.00 97.56 119 VAL A CA 1
ATOM 930 C C . VAL A 1 119 ? 0.388 3.716 6.473 1.00 97.56 119 VAL A C 1
ATOM 932 O O . VAL A 1 119 ? -0.314 2.719 6.675 1.00 97.56 119 VAL A O 1
ATOM 935 N N . GLY A 1 120 ? 1.521 3.940 7.138 1.00 95.50 120 GLY A N 1
ATOM 936 C CA . GLY A 1 120 ? 2.109 3.024 8.121 1.00 95.50 120 GLY A CA 1
ATOM 937 C C . GLY A 1 120 ? 2.900 1.851 7.550 1.00 95.50 120 GLY A C 1
ATOM 938 O O . GLY A 1 120 ? 3.277 0.967 8.311 1.00 95.50 120 GLY A O 1
ATOM 939 N N . GLY A 1 121 ? 3.154 1.827 6.240 1.00 95.62 121 GLY A N 1
ATOM 940 C CA . GLY A 1 121 ? 4.028 0.844 5.597 1.00 95.62 121 GLY A CA 1
ATOM 941 C C . GLY A 1 121 ? 3.531 -0.595 5.701 1.00 95.62 121 GLY A C 1
ATOM 942 O O . GLY A 1 121 ? 2.380 -0.878 6.054 1.00 95.62 121 GLY A O 1
ATOM 943 N N . HIS A 1 122 ? 4.394 -1.543 5.373 1.00 94.94 122 HIS A N 1
ATOM 944 C CA . HIS A 1 122 ? 4.057 -2.957 5.421 1.00 94.94 122 HIS A CA 1
ATOM 945 C C . HIS A 1 122 ? 4.209 -3.544 6.823 1.00 94.94 122 HIS A C 1
ATOM 947 O O . HIS A 1 122 ? 3.530 -4.527 7.121 1.00 94.94 122 HIS A O 1
ATOM 953 N N . SER A 1 123 ? 5.047 -2.970 7.688 1.00 92.69 123 SER A N 1
ATOM 954 C CA . SER A 1 123 ? 5.352 -3.492 9.032 1.00 92.69 123 SER A CA 1
ATOM 955 C C . SER A 1 123 ? 4.317 -3.137 10.093 1.00 92.69 123 SER A C 1
ATOM 957 O O . SER A 1 123 ? 4.485 -3.544 11.236 1.00 92.69 123 SER A O 1
ATOM 959 N N . LEU A 1 124 ? 3.255 -2.417 9.721 1.00 94.94 124 LEU A N 1
ATOM 960 C CA . LEU A 1 124 ? 2.128 -2.140 10.605 1.00 94.94 124 LEU A CA 1
ATOM 961 C C . LEU A 1 124 ? 1.564 -3.443 11.188 1.00 94.94 124 LEU A C 1
ATOM 963 O O . LEU A 1 124 ? 1.184 -4.356 10.449 1.00 94.94 124 LEU A O 1
ATOM 967 N N . GLU A 1 125 ? 1.488 -3.506 12.509 1.00 95.19 125 GLU A N 1
ATOM 968 C CA . GLU A 1 125 ? 0.912 -4.630 13.235 1.00 95.19 125 GLU A CA 1
ATOM 969 C C . GLU A 1 125 ? -0.604 -4.462 13.306 1.00 95.19 125 GLU A C 1
ATOM 971 O O . GLU A 1 125 ? -1.102 -3.373 13.586 1.00 95.19 125 GLU A O 1
ATOM 976 N N . ILE A 1 126 ? -1.343 -5.534 13.023 1.00 94.75 126 ILE A N 1
ATOM 977 C CA . ILE A 1 126 ? -2.806 -5.525 12.978 1.00 94.75 126 ILE A CA 1
ATOM 978 C C . ILE A 1 126 ? -3.322 -6.668 13.843 1.00 94.75 126 ILE A C 1
ATOM 980 O O . ILE A 1 126 ? -3.088 -7.836 13.537 1.00 94.75 126 ILE A O 1
ATOM 984 N N . GLU A 1 127 ? -4.068 -6.333 14.891 1.00 93.19 127 GLU A N 1
ATOM 985 C CA . GLU A 1 127 ? -4.688 -7.302 15.796 1.00 93.19 127 GLU A CA 1
ATOM 986 C C . GLU A 1 127 ? -6.201 -7.057 15.885 1.00 93.19 127 GLU A C 1
ATOM 988 O O . GLU A 1 127 ? -6.624 -5.907 16.036 1.00 93.19 127 GLU A O 1
ATOM 993 N N . PRO A 1 128 ? -7.054 -8.093 15.823 1.00 89.81 128 PRO A N 1
ATOM 994 C CA . PRO A 1 128 ? -8.473 -7.931 16.118 1.00 89.81 128 PRO A CA 1
ATOM 995 C C . PRO A 1 128 ? -8.663 -7.611 17.605 1.00 89.81 128 PRO A C 1
ATOM 997 O O . PRO A 1 128 ? -8.012 -8.206 18.464 1.00 89.81 128 PRO A O 1
ATOM 1000 N N . ILE A 1 129 ? -9.583 -6.700 17.929 1.00 82.44 129 ILE A N 1
ATOM 1001 C CA . ILE A 1 129 ? -9.986 -6.449 19.313 1.00 82.44 129 ILE A CA 1
ATOM 1002 C C . ILE A 1 129 ? -11.431 -6.887 19.511 1.00 82.44 129 ILE A C 1
ATOM 1004 O O . ILE A 1 129 ? -12.366 -6.308 18.959 1.00 82.44 129 ILE A O 1
ATOM 1008 N N . LEU A 1 130 ? -11.610 -7.862 20.397 1.00 67.06 130 LEU A N 1
ATOM 1009 C CA . LEU A 1 130 ? -12.913 -8.233 20.928 1.00 67.06 130 LEU A CA 1
ATOM 1010 C C . LEU A 1 130 ? -13.267 -7.277 22.072 1.00 67.06 130 LEU A C 1
ATOM 1012 O O . LEU A 1 130 ? -13.065 -7.584 23.244 1.00 67.06 130 LEU A O 1
ATOM 1016 N N . TYR A 1 131 ? -13.763 -6.085 21.739 1.00 62.38 131 TYR A N 1
ATOM 1017 C CA . TYR A 1 131 ? -14.414 -5.244 22.742 1.00 62.38 131 TYR A CA 1
ATOM 1018 C C . TYR A 1 131 ? -15.849 -5.746 22.941 1.00 62.38 131 TYR A C 1
ATOM 1020 O O . TYR A 1 131 ? -16.562 -5.905 21.946 1.00 62.38 131 TYR A O 1
ATOM 1028 N N . PRO A 1 132 ? -16.316 -5.966 24.186 1.00 54.56 132 PRO A N 1
ATOM 1029 C CA . PRO A 1 132 ? -17.722 -6.220 24.450 1.00 54.56 132 PRO A CA 1
ATOM 1030 C C . PRO A 1 132 ? -18.492 -4.928 24.175 1.00 54.56 132 PRO A C 1
ATOM 1032 O O . PRO A 1 132 ? -18.730 -4.100 25.051 1.00 54.56 132 PRO A O 1
ATOM 1035 N N . SER A 1 133 ? -18.854 -4.735 22.912 1.00 53.84 133 SER A N 1
ATOM 1036 C CA . SER A 1 133 ? -19.922 -3.832 22.530 1.00 53.84 133 SER A CA 1
ATOM 1037 C C . SER A 1 133 ? -21.177 -4.382 23.196 1.00 53.84 133 SER A C 1
ATOM 1039 O O . SER A 1 133 ? -21.781 -5.317 22.671 1.00 53.84 133 SER A O 1
ATOM 1041 N N . ALA A 1 134 ? -21.550 -3.836 24.358 1.00 53.97 134 ALA A N 1
ATOM 1042 C CA . ALA A 1 134 ? -22.753 -4.234 25.091 1.00 53.97 134 ALA A CA 1
ATOM 1043 C C . ALA A 1 134 ? -23.999 -4.284 24.181 1.00 53.97 134 ALA A C 1
ATOM 1045 O O . ALA A 1 134 ? -24.883 -5.104 24.401 1.00 53.97 134 ALA A O 1
ATOM 1046 N N . ASP A 1 135 ? -23.992 -3.508 23.091 1.00 57.25 135 ASP A N 1
ATOM 1047 C CA . ASP A 1 135 ? -25.084 -3.412 22.125 1.00 57.25 135 ASP A CA 1
ATOM 1048 C C . ASP A 1 135 ? -24.832 -4.098 20.766 1.00 57.25 135 ASP A C 1
ATOM 1050 O O . ASP A 1 135 ? -25.654 -3.959 19.869 1.00 57.25 135 ASP A O 1
ATOM 1054 N N . HIS A 1 136 ? -23.717 -4.814 20.547 1.00 55.84 136 HIS A N 1
ATOM 1055 C CA . HIS A 1 136 ? -23.326 -5.331 19.208 1.00 55.84 136 HIS A CA 1
ATOM 1056 C C . HIS A 1 136 ? -23.358 -4.272 18.063 1.00 55.84 136 HIS A C 1
ATOM 1058 O O . HIS A 1 136 ? -23.362 -4.620 16.884 1.00 55.84 136 HIS A O 1
ATOM 1064 N N . THR A 1 137 ? -23.384 -2.973 18.387 1.00 56.94 137 THR A N 1
ATOM 1065 C CA . THR A 1 137 ? -23.506 -1.857 17.433 1.00 56.94 137 THR A CA 1
ATOM 1066 C C . THR A 1 137 ? -22.162 -1.350 16.915 1.00 56.94 137 THR A C 1
ATOM 1068 O O . THR A 1 137 ? -22.131 -0.638 15.908 1.00 56.94 137 THR A O 1
ATOM 1071 N N . ILE A 1 138 ? -21.051 -1.692 17.577 1.00 57.53 138 ILE A N 1
ATOM 1072 C CA . ILE A 1 138 ? -19.705 -1.287 17.158 1.00 57.53 138 ILE A CA 1
ATOM 1073 C C . ILE A 1 138 ? -19.184 -2.317 16.140 1.00 57.53 138 ILE A C 1
ATOM 1075 O O . ILE A 1 138 ? -19.168 -3.506 16.462 1.00 57.53 138 ILE A O 1
ATOM 1079 N N . PRO A 1 139 ? -18.760 -1.899 14.928 1.00 61.84 139 PRO A N 1
ATOM 1080 C CA . PRO A 1 139 ? -18.134 -2.795 13.957 1.00 61.84 139 PRO A CA 1
ATOM 1081 C C . PRO A 1 139 ? -16.958 -3.550 14.575 1.00 61.84 139 PRO A C 1
ATOM 1083 O O . PRO A 1 139 ? -16.303 -3.026 15.477 1.00 61.84 139 PRO A O 1
ATOM 1086 N N . GLU A 1 140 ? -16.651 -4.734 14.042 1.00 81.94 140 GLU A N 1
ATOM 1087 C CA . GLU A 1 140 ? -15.444 -5.477 14.406 1.00 81.94 140 GLU A CA 1
ATOM 1088 C C . GLU A 1 140 ? -14.235 -4.531 14.331 1.00 81.94 140 GLU A C 1
ATOM 1090 O O . GLU A 1 140 ? -13.961 -3.923 13.289 1.00 81.94 140 GLU A O 1
ATOM 1095 N N . LEU A 1 141 ? -13.596 -4.320 15.479 1.00 88.38 141 LEU A N 1
ATOM 1096 C CA . LEU A 1 141 ? -12.568 -3.311 15.678 1.00 88.38 141 LEU A CA 1
ATOM 1097 C C . LEU A 1 141 ? -11.195 -3.974 15.625 1.00 88.38 141 LEU A C 1
ATOM 1099 O O . LEU A 1 141 ? -11.016 -5.099 16.085 1.00 88.38 141 LEU A O 1
ATOM 1103 N N . GLN A 1 142 ? -10.214 -3.260 15.097 1.00 93.12 142 GLN A N 1
ATOM 1104 C CA . GLN A 1 142 ? -8.828 -3.691 15.022 1.00 93.12 142 GLN A CA 1
ATOM 1105 C C . GLN A 1 142 ? -7.923 -2.676 15.720 1.00 93.12 142 GLN A C 1
ATOM 1107 O O . GLN A 1 142 ? -8.156 -1.466 15.663 1.00 93.12 142 GLN A O 1
ATOM 1112 N N . LYS A 1 143 ? -6.877 -3.185 16.366 1.00 93.75 143 LYS A N 1
ATOM 1113 C CA . LYS A 1 143 ? -5.739 -2.429 16.878 1.00 93.75 143 LYS A CA 1
ATOM 1114 C C . LYS A 1 143 ? -4.674 -2.409 15.798 1.00 93.75 143 LYS A C 1
ATOM 1116 O O . LYS A 1 143 ? -4.210 -3.469 15.385 1.00 93.75 143 LYS A O 1
ATOM 1121 N N . TRP A 1 144 ? -4.319 -1.225 15.326 1.00 96.50 144 TRP A N 1
ATOM 1122 C CA . TRP A 1 144 ? -3.220 -1.036 14.389 1.00 96.50 144 TRP A CA 1
ATOM 1123 C C . TRP A 1 144 ? -2.081 -0.340 15.132 1.00 96.50 144 TRP A C 1
ATOM 1125 O O . TRP A 1 144 ? -2.282 0.766 15.640 1.00 96.50 144 TRP A O 1
ATOM 1135 N N . SER A 1 145 ? -0.920 -0.987 15.233 1.00 96.06 145 SER A N 1
ATOM 1136 C CA . SER A 1 145 ? 0.238 -0.487 15.983 1.00 96.06 145 SER A CA 1
ATOM 1137 C C . SER A 1 145 ? 1.491 -0.348 15.128 1.00 96.06 145 SER A C 1
ATOM 1139 O O . SER A 1 145 ? 1.723 -1.102 14.183 1.00 96.06 145 SER A O 1
ATOM 1141 N N . TRP A 1 146 ? 2.301 0.653 15.466 1.00 95.38 146 TRP A N 1
ATOM 1142 C CA . TRP A 1 146 ? 3.625 0.863 14.892 1.00 95.38 146 TRP A CA 1
ATOM 1143 C C . TRP A 1 146 ? 4.590 1.368 15.963 1.00 95.38 146 TRP A C 1
ATOM 1145 O O . TRP A 1 146 ? 4.210 2.115 16.865 1.00 95.38 146 TRP A O 1
ATOM 1155 N N . GLY A 1 147 ? 5.852 0.961 15.851 1.00 90.88 147 GLY A N 1
ATOM 1156 C CA . GLY A 1 147 ? 6.932 1.485 16.682 1.00 90.88 147 GLY A CA 1
ATOM 1157 C C . GLY A 1 147 ? 7.591 2.691 16.023 1.00 90.88 147 GLY A C 1
ATOM 1158 O O . GLY A 1 147 ? 7.835 2.670 14.817 1.00 90.88 147 GLY A O 1
ATOM 1159 N N . GLN A 1 148 ? 7.913 3.715 16.808 1.00 86.00 148 GLN A N 1
ATOM 1160 C CA . GLN A 1 148 ? 8.779 4.816 16.395 1.00 86.00 148 GLN A CA 1
ATOM 1161 C C . GLN A 1 148 ? 9.710 5.165 17.556 1.00 86.00 148 GLN A C 1
ATOM 1163 O O . GLN A 1 148 ? 9.264 5.468 18.661 1.00 86.00 148 GLN A O 1
ATOM 1168 N N . SER A 1 149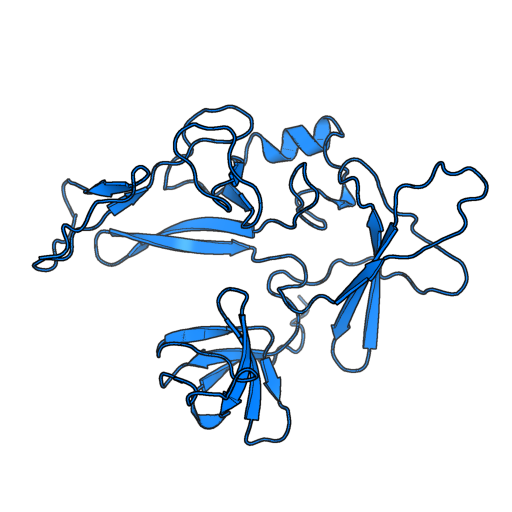 ? 11.017 5.102 17.303 1.00 81.31 149 SER A N 1
ATOM 1169 C CA . SER A 1 149 ? 12.044 5.200 18.346 1.00 81.31 149 SER A CA 1
ATOM 1170 C C . SER A 1 149 ? 11.818 4.145 19.444 1.00 81.31 149 SER A C 1
ATOM 1172 O O . SER A 1 149 ? 11.859 2.954 19.147 1.00 81.31 149 SER A O 1
ATOM 1174 N N . ASN A 1 150 ? 11.551 4.565 20.686 1.00 84.31 150 ASN A N 1
ATOM 1175 C CA . ASN A 1 150 ? 11.279 3.676 21.821 1.00 84.31 150 ASN A CA 1
ATOM 1176 C C . ASN A 1 150 ? 9.786 3.584 22.169 1.00 84.31 150 ASN A C 1
ATOM 1178 O O . ASN A 1 150 ? 9.424 2.888 23.116 1.00 84.31 150 ASN A O 1
ATOM 1182 N N . ASP A 1 151 ? 8.930 4.278 21.421 1.00 90.50 151 ASP A N 1
ATOM 1183 C CA . ASP A 1 151 ? 7.505 4.356 21.698 1.00 90.50 151 ASP A CA 1
ATOM 1184 C C . ASP A 1 151 ? 6.718 3.455 20.743 1.00 90.50 151 ASP A C 1
ATOM 1186 O O . ASP A 1 151 ? 7.060 3.277 19.570 1.00 90.50 151 ASP A O 1
ATOM 1190 N N . THR A 1 152 ? 5.634 2.879 21.259 1.00 93.81 152 THR A N 1
ATOM 1191 C CA . THR A 1 152 ? 4.641 2.164 20.454 1.00 93.81 152 THR A CA 1
ATOM 1192 C C . THR A 1 152 ? 3.381 3.001 20.385 1.00 93.81 152 THR A C 1
ATOM 1194 O O . THR A 1 152 ? 2.769 3.319 21.405 1.00 93.81 152 THR A O 1
ATOM 1197 N N . PHE A 1 153 ? 2.980 3.324 19.166 1.00 95.25 153 PHE A N 1
ATOM 1198 C CA . PHE A 1 153 ? 1.775 4.078 18.883 1.00 95.25 153 PHE A CA 1
ATOM 1199 C C . PHE A 1 153 ? 0.678 3.132 18.430 1.00 95.25 153 PHE A C 1
ATOM 1201 O O . PHE A 1 153 ? 0.928 2.119 17.772 1.00 95.25 153 PHE A O 1
ATOM 1208 N N . VAL A 1 154 ? -0.554 3.462 18.802 1.00 95.44 154 VAL A N 1
ATOM 1209 C CA . VAL A 1 154 ? -1.713 2.614 18.551 1.00 95.44 154 VAL A CA 1
ATOM 1210 C C . VAL A 1 154 ? -2.852 3.448 18.010 1.00 95.44 154 VAL A C 1
ATOM 1212 O O . VAL A 1 154 ? -3.160 4.516 18.533 1.00 95.44 154 VAL A O 1
ATOM 1215 N N . ARG A 1 155 ? -3.555 2.913 17.017 1.00 95.44 155 ARG A N 1
ATOM 1216 C CA . ARG A 1 155 ? -4.850 3.419 16.579 1.00 95.44 155 ARG A CA 1
ATOM 1217 C C . ARG A 1 155 ? -5.879 2.317 16.492 1.00 95.44 155 ARG A C 1
ATOM 1219 O O . ARG A 1 155 ? -5.572 1.175 16.168 1.00 95.44 155 ARG A O 1
ATOM 1226 N N . LEU A 1 156 ? -7.120 2.697 16.756 1.00 94.25 156 LEU A N 1
ATOM 1227 C CA . LEU A 1 156 ? -8.267 1.840 16.518 1.00 94.25 156 LEU A CA 1
ATOM 1228 C C . LEU A 1 156 ? -8.753 2.043 15.089 1.00 94.25 156 LEU A C 1
ATOM 1230 O O . LEU A 1 156 ? -8.764 3.166 14.581 1.00 94.25 156 LEU A O 1
ATOM 1234 N N . VAL A 1 157 ? -9.137 0.947 14.447 1.00 94.50 157 VAL A N 1
ATOM 1235 C CA . VAL A 1 157 ? -9.603 0.927 13.061 1.00 94.50 157 VAL A CA 1
ATOM 1236 C C . VAL A 1 157 ? -10.822 0.028 12.975 1.00 94.50 157 VAL A C 1
ATOM 1238 O O . VAL A 1 157 ? -10.840 -1.071 13.519 1.00 94.50 157 VAL A O 1
ATOM 1241 N N . THR A 1 158 ? -11.867 0.492 12.304 1.00 93.38 158 THR A N 1
ATOM 1242 C CA . THR A 1 158 ? -13.046 -0.334 12.023 1.00 93.38 158 THR A CA 1
ATOM 1243 C C . THR A 1 158 ? -12.791 -1.211 10.801 1.00 93.38 158 THR A C 1
ATOM 1245 O O . THR A 1 158 ? -12.156 -0.782 9.835 1.00 93.38 158 THR A O 1
ATOM 1248 N N . THR A 1 159 ? -13.290 -2.444 10.806 1.00 91.38 159 THR A N 1
ATOM 1249 C CA . THR A 1 159 ? -13.254 -3.310 9.613 1.00 91.38 159 THR A CA 1
ATOM 1250 C C . THR A 1 159 ? -14.000 -2.674 8.436 1.00 91.38 159 THR A C 1
ATOM 1252 O O . THR A 1 159 ? -13.446 -2.613 7.338 1.00 91.38 159 THR A O 1
ATOM 1255 N N . ASP A 1 160 ? -15.188 -2.110 8.682 1.00 94.06 160 ASP A N 1
ATOM 1256 C CA . ASP A 1 160 ? -15.988 -1.357 7.706 1.00 94.06 160 ASP A CA 1
ATOM 1257 C C . ASP A 1 160 ? -15.391 0.044 7.436 1.00 94.06 160 ASP A C 1
ATOM 1259 O O . ASP A 1 160 ? -15.473 0.925 8.297 1.00 94.06 160 ASP A O 1
ATOM 1263 N N . PRO A 1 161 ? -14.855 0.315 6.228 1.00 96.19 161 PRO A N 1
ATOM 1264 C CA . PRO A 1 161 ? -14.209 1.589 5.913 1.00 96.19 161 PRO A CA 1
ATOM 1265 C C . PRO A 1 161 ? -15.169 2.791 5.891 1.00 96.19 161 PRO A C 1
ATOM 1267 O O . PRO A 1 161 ? -14.704 3.934 5.866 1.00 96.19 161 PRO A O 1
ATOM 1270 N N . SER A 1 162 ? -16.490 2.577 5.899 1.00 96.75 162 SER A N 1
ATOM 1271 C CA . SER A 1 162 ? -17.490 3.652 5.989 1.00 96.75 162 SER A CA 1
ATOM 1272 C C . SER A 1 162 ? -17.653 4.210 7.408 1.00 96.75 162 SER A C 1
ATOM 1274 O O . SER A 1 162 ? -18.259 5.270 7.592 1.00 96.75 162 SER A O 1
ATOM 1276 N N . LYS A 1 163 ? -17.105 3.525 8.418 1.00 95.12 163 LYS A N 1
ATOM 1277 C CA . LYS A 1 163 ? -17.237 3.880 9.833 1.00 95.12 163 LYS A CA 1
ATOM 1278 C C . LYS A 1 163 ? -15.988 4.585 10.352 1.00 95.12 163 LYS A C 1
ATOM 1280 O O . LYS A 1 163 ? -14.913 4.509 9.758 1.00 95.12 163 LYS A O 1
ATOM 1285 N N . THR A 1 164 ? -16.170 5.308 11.453 1.00 93.44 164 THR A N 1
ATOM 1286 C CA . THR A 1 164 ? -15.083 5.945 12.199 1.00 93.44 164 THR A CA 1
ATOM 1287 C C . THR A 1 164 ? -14.871 5.179 13.498 1.00 93.44 164 THR A C 1
ATOM 1289 O O . THR A 1 164 ? -15.844 4.902 14.203 1.00 93.44 164 THR A O 1
ATOM 1292 N N . ALA A 1 165 ? -13.629 4.826 13.811 1.00 92.69 165 ALA A N 1
ATOM 1293 C CA . ALA A 1 165 ? -13.268 4.178 15.060 1.00 92.69 165 ALA A CA 1
ATOM 1294 C C . ALA A 1 165 ? -13.461 5.118 16.268 1.00 92.69 165 ALA A C 1
ATOM 1296 O O . ALA A 1 165 ? -13.345 6.341 16.140 1.00 92.69 165 ALA A O 1
ATOM 1297 N N . PRO A 1 166 ? -13.756 4.574 17.462 1.00 90.31 166 PRO A N 1
ATOM 1298 C CA . PRO A 1 166 ? -13.804 5.374 18.678 1.00 90.31 166 PRO A CA 1
ATOM 1299 C C . PRO A 1 166 ? -12.432 5.989 18.982 1.00 90.31 166 PRO A C 1
ATOM 1301 O O . PRO A 1 166 ? -11.392 5.354 18.820 1.00 90.31 166 PRO A O 1
ATOM 1304 N N . THR A 1 167 ? -12.433 7.230 19.468 1.00 86.62 167 THR A N 1
ATOM 1305 C CA . THR A 1 167 ? -11.209 7.988 19.789 1.00 86.62 167 THR A CA 1
ATOM 1306 C C . THR A 1 167 ? -10.693 7.748 21.207 1.00 86.62 167 THR A C 1
ATOM 1308 O O . THR A 1 167 ? -9.657 8.292 21.582 1.00 86.62 167 THR A O 1
ATOM 1311 N N . SER A 1 168 ? -11.417 6.976 22.017 1.00 85.44 168 SER A N 1
ATOM 1312 C CA . SER A 1 168 ? -11.007 6.563 23.357 1.00 85.44 168 SER A CA 1
ATOM 1313 C C . SER A 1 168 ? -11.628 5.216 23.707 1.00 85.44 168 SER A C 1
ATOM 1315 O O . SER A 1 168 ? -12.803 4.968 23.439 1.00 85.44 168 SER A O 1
ATOM 1317 N N . VAL A 1 169 ? -10.834 4.355 24.337 1.00 85.00 169 VAL A N 1
ATOM 1318 C CA . VAL A 1 169 ? -11.307 3.147 25.018 1.00 85.00 169 VAL A CA 1
ATOM 1319 C C . VAL A 1 169 ? -10.552 3.012 26.346 1.00 85.00 169 VAL A C 1
ATOM 1321 O O . VAL A 1 169 ? -9.406 3.464 26.434 1.00 85.00 169 VAL A O 1
ATOM 1324 N N . PRO A 1 170 ? -11.160 2.447 27.402 1.00 84.88 170 PRO A N 1
ATOM 1325 C CA . PRO A 1 170 ? -10.477 2.273 28.681 1.00 84.88 170 PRO A CA 1
ATOM 1326 C C . PRO A 1 170 ? -9.188 1.453 28.539 1.00 84.88 170 PRO A C 1
ATOM 1328 O O . PRO A 1 170 ? -9.183 0.399 27.912 1.00 84.88 170 PRO A O 1
ATOM 1331 N N . GLY A 1 171 ? -8.094 1.923 29.143 1.00 84.88 171 GLY A N 1
ATOM 1332 C CA . GLY A 1 171 ? -6.832 1.176 29.198 1.00 84.88 171 GLY A CA 1
ATOM 1333 C C . GLY A 1 171 ? -5.983 1.197 27.922 1.00 84.88 171 GLY A C 1
ATOM 1334 O O . GLY A 1 171 ? -4.986 0.483 27.873 1.00 84.88 171 GLY A O 1
ATOM 1335 N N . LEU A 1 172 ? -6.329 2.008 26.913 1.00 87.31 172 LEU A N 1
ATOM 1336 C CA . LEU A 1 172 ? -5.525 2.157 25.697 1.00 87.31 172 LEU A CA 1
ATOM 1337 C C . LEU A 1 172 ? -5.327 3.632 25.332 1.00 87.31 172 LEU A C 1
ATOM 1339 O O . LEU A 1 172 ? -6.292 4.372 25.137 1.00 87.31 172 LEU A O 1
ATOM 1343 N N . THR A 1 173 ? -4.069 4.041 25.188 1.00 92.00 173 THR A N 1
ATOM 1344 C CA . THR A 1 173 ? -3.712 5.353 24.638 1.00 92.00 173 THR A CA 1
ATOM 1345 C C . THR A 1 173 ? -3.766 5.283 23.116 1.00 92.00 173 THR A C 1
ATOM 1347 O O . THR A 1 173 ? -3.055 4.489 22.507 1.00 92.00 173 THR A O 1
ATOM 1350 N N . ILE A 1 174 ? -4.626 6.100 22.508 1.00 93.00 174 ILE A N 1
ATOM 1351 C CA . ILE A 1 174 ? -4.841 6.129 21.058 1.00 93.00 174 ILE A CA 1
ATOM 1352 C C . ILE A 1 174 ? -4.136 7.352 20.475 1.00 93.00 174 ILE A C 1
ATOM 1354 O O . ILE A 1 174 ? -4.399 8.485 20.883 1.00 93.00 174 ILE A O 1
ATOM 1358 N N . GLU A 1 175 ? -3.271 7.112 19.499 1.00 94.56 175 GLU A N 1
ATOM 1359 C CA . GLU A 1 175 ? -2.555 8.137 18.754 1.00 94.56 175 GLU A CA 1
ATOM 1360 C C . GLU A 1 175 ? -3.513 8.895 17.822 1.00 94.56 175 GLU A C 1
ATOM 1362 O O . GLU A 1 175 ? -4.395 8.320 17.176 1.00 94.56 175 GLU A O 1
ATOM 1367 N N . ARG A 1 176 ? -3.359 10.219 17.757 1.00 90.81 176 ARG A N 1
ATOM 1368 C CA . ARG A 1 176 ? -4.226 11.099 16.958 1.00 90.81 176 ARG A CA 1
ATOM 1369 C C . ARG A 1 176 ? -3.690 11.339 15.560 1.00 90.81 176 ARG A C 1
ATOM 1371 O O . ARG A 1 176 ? -4.488 11.604 14.659 1.00 90.81 176 ARG A O 1
ATOM 1378 N N . SER A 1 177 ? -2.380 11.244 15.380 1.00 93.06 177 SER A N 1
ATOM 1379 C CA . SER A 1 177 ? -1.710 11.294 14.083 1.00 93.06 177 SER A CA 1
ATOM 1380 C C . SER A 1 177 ? -1.760 9.934 13.381 1.00 93.06 177 SER A C 1
ATOM 1382 O O . SER A 1 177 ? -1.977 8.898 14.010 1.00 93.06 177 SER A O 1
ATOM 1384 N N . PHE A 1 178 ? -1.660 9.934 12.055 1.00 95.38 178 PHE A N 1
ATOM 1385 C CA . PHE A 1 178 ? -1.483 8.705 11.285 1.00 95.38 178 PHE A CA 1
ATOM 1386 C C . PHE A 1 178 ? 0.016 8.454 11.113 1.00 95.38 178 PHE A C 1
ATOM 1388 O O . PHE A 1 178 ? 0.772 9.425 11.022 1.00 95.38 178 PHE A O 1
ATOM 1395 N N . PRO A 1 179 ? 0.461 7.188 11.056 1.00 95.31 179 PRO A N 1
ATOM 1396 C CA . PRO A 1 179 ? 1.846 6.903 10.719 1.00 95.31 179 PRO A CA 1
ATOM 1397 C C . PRO A 1 179 ? 2.155 7.383 9.291 1.00 95.31 179 PRO A C 1
ATOM 1399 O O . PRO A 1 179 ? 1.244 7.464 8.462 1.00 95.31 179 PRO A O 1
ATOM 1402 N N . PRO A 1 180 ? 3.423 7.686 8.980 1.00 94.25 180 PRO A N 1
ATOM 1403 C CA . PRO A 1 180 ? 3.810 8.185 7.668 1.00 94.25 180 PRO A CA 1
ATOM 1404 C C . PRO A 1 180 ? 3.585 7.148 6.561 1.00 94.25 180 PRO A C 1
ATOM 1406 O O . PRO A 1 180 ? 3.523 5.936 6.799 1.00 94.25 180 PRO A O 1
ATOM 1409 N N . ASP A 1 181 ? 3.495 7.637 5.326 1.00 95.06 181 ASP A N 1
ATOM 1410 C CA . ASP A 1 181 ? 3.499 6.793 4.132 1.00 95.06 181 ASP A CA 1
ATOM 1411 C C . ASP A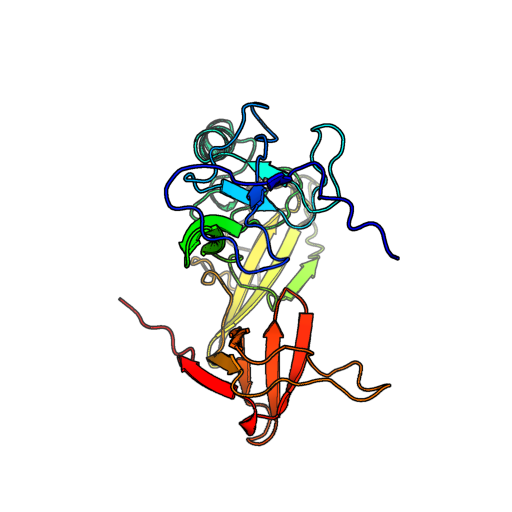 1 181 ? 4.836 6.042 4.020 1.00 95.06 181 ASP A C 1
ATOM 1413 O O . ASP A 1 181 ? 5.905 6.635 4.142 1.00 95.06 181 ASP A O 1
ATOM 1417 N N . GLY A 1 182 ? 4.779 4.733 3.773 1.00 93.38 182 GLY A N 1
ATOM 1418 C CA . GLY A 1 182 ? 5.965 3.879 3.633 1.00 93.38 182 GLY A CA 1
ATOM 1419 C C . GLY A 1 182 ? 6.498 3.303 4.947 1.00 93.38 182 GLY A C 1
ATOM 1420 O O . GLY A 1 182 ? 7.447 2.527 4.915 1.00 93.38 182 GLY A O 1
ATOM 1421 N N . GLY A 1 183 ? 5.859 3.611 6.080 1.00 93.25 183 GLY A N 1
ATOM 1422 C CA . GLY A 1 183 ? 6.177 3.020 7.382 1.00 93.25 183 GLY A CA 1
ATOM 1423 C C . GLY A 1 183 ? 7.304 3.725 8.129 1.00 93.25 183 GLY A C 1
ATOM 1424 O O . GLY A 1 183 ? 7.700 4.836 7.789 1.00 93.25 183 GLY A O 1
ATOM 1425 N N . ILE A 1 184 ? 7.779 3.084 9.198 1.00 92.19 184 ILE A N 1
ATOM 1426 C CA . ILE A 1 184 ? 8.814 3.621 10.088 1.00 92.19 184 ILE A CA 1
ATOM 1427 C C . ILE A 1 184 ? 10.083 2.779 9.977 1.00 92.19 184 ILE A C 1
ATOM 1429 O O . ILE A 1 184 ? 10.026 1.549 9.996 1.00 92.19 184 ILE A O 1
ATOM 1433 N N . GLY A 1 185 ? 11.229 3.450 9.928 1.00 91.94 185 GLY A N 1
ATOM 1434 C CA . GLY A 1 185 ? 12.553 2.840 9.882 1.00 91.94 185 GLY A CA 1
ATOM 1435 C C . GLY A 1 185 ? 13.439 3.540 8.863 1.00 91.94 185 GLY A C 1
ATOM 1436 O O . GLY A 1 185 ? 13.016 4.485 8.195 1.00 91.94 185 GLY A O 1
ATOM 1437 N N . MET A 1 186 ? 14.670 3.060 8.739 1.00 94.06 186 MET A N 1
ATOM 1438 C CA . MET A 1 186 ? 15.617 3.584 7.766 1.00 94.06 186 MET A CA 1
ATOM 1439 C C . MET A 1 186 ? 15.164 3.234 6.341 1.00 94.06 186 MET A C 1
ATOM 1441 O O . MET A 1 186 ? 14.517 2.208 6.101 1.00 94.06 186 MET A O 1
ATOM 1445 N N . SER A 1 187 ? 15.546 4.060 5.372 1.00 94.81 187 SER A N 1
ATOM 1446 C CA . SER A 1 187 ? 15.474 3.697 3.955 1.00 94.81 1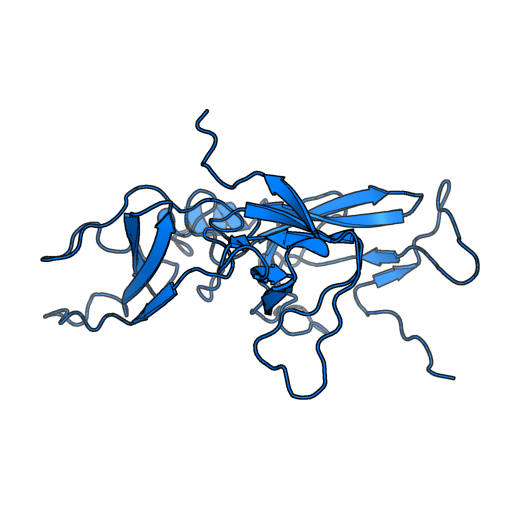87 SER A CA 1
ATOM 1447 C C . SER A 1 187 ? 16.878 3.470 3.415 1.00 94.81 187 SER A C 1
ATOM 1449 O O . SER A 1 187 ? 17.813 4.187 3.772 1.00 94.81 187 SER A O 1
ATOM 1451 N N . SER A 1 188 ? 17.036 2.461 2.564 1.00 96.88 188 SER A N 1
ATOM 1452 C CA . SER A 1 188 ? 18.340 2.007 2.090 1.00 96.88 188 SER A CA 1
ATOM 1453 C C . SER A 1 188 ? 18.294 1.644 0.610 1.00 96.88 188 SER A C 1
ATOM 1455 O O . SER A 1 188 ? 17.312 1.096 0.119 1.00 96.88 188 SER A O 1
ATOM 1457 N N . LEU A 1 189 ? 19.380 1.912 -0.112 1.00 97.94 189 LEU A N 1
ATOM 1458 C CA . LEU A 1 189 ? 19.547 1.523 -1.510 1.00 97.94 189 LEU A CA 1
ATOM 1459 C C . LEU A 1 189 ? 20.469 0.311 -1.613 1.00 97.94 189 LEU A C 1
ATOM 1461 O O . LEU A 1 189 ? 21.630 0.385 -1.209 1.00 97.94 189 LEU A O 1
ATOM 1465 N N . ALA A 1 190 ? 19.994 -0.768 -2.224 1.00 98.38 190 ALA A N 1
ATOM 1466 C CA . ALA A 1 190 ? 20.796 -1.947 -2.512 1.00 98.38 190 ALA A CA 1
ATOM 1467 C C . ALA A 1 190 ? 21.938 -1.618 -3.487 1.00 98.38 190 ALA A C 1
ATOM 1469 O O . ALA A 1 190 ? 21.714 -1.282 -4.652 1.00 98.38 190 ALA A O 1
ATOM 1470 N N . ILE A 1 191 ? 23.184 -1.737 -3.028 1.00 98.44 191 ILE A N 1
ATOM 1471 C CA . ILE A 1 191 ? 24.387 -1.592 -3.864 1.00 98.44 191 ILE A CA 1
ATOM 1472 C C . ILE A 1 191 ? 24.834 -2.934 -4.462 1.00 98.44 191 ILE A C 1
ATOM 1474 O O . ILE A 1 191 ? 25.542 -2.951 -5.476 1.00 98.44 191 ILE A O 1
ATOM 1478 N N . TRP A 1 192 ? 24.329 -4.034 -3.900 1.00 98.06 192 TRP A N 1
ATOM 1479 C CA . TRP A 1 192 ? 24.463 -5.410 -4.372 1.00 98.06 192 TRP A CA 1
ATOM 1480 C C . TRP A 1 192 ? 23.104 -6.119 -4.319 1.00 98.06 192 TRP A C 1
ATOM 1482 O O . TRP A 1 192 ? 22.232 -5.724 -3.551 1.00 98.06 192 TRP A O 1
ATOM 1492 N N . SER A 1 193 ? 22.909 -7.146 -5.149 1.00 98.19 193 SER A N 1
ATOM 1493 C CA . SER A 1 193 ? 21.726 -8.011 -5.044 1.00 98.19 193 SER A CA 1
ATOM 1494 C C . SER A 1 193 ? 21.897 -8.987 -3.884 1.00 98.19 193 SER A C 1
ATOM 1496 O O . SER A 1 193 ? 23.000 -9.503 -3.710 1.00 98.19 193 SER A O 1
ATOM 1498 N N . TRP A 1 194 ? 20.824 -9.297 -3.159 1.00 97.69 194 TRP A N 1
ATOM 1499 C CA . TRP A 1 194 ? 20.811 -10.355 -2.148 1.00 97.69 194 TRP A CA 1
ATOM 1500 C C . TRP A 1 194 ? 19.831 -11.452 -2.544 1.00 97.69 194 TRP A C 1
ATOM 1502 O O . TRP A 1 194 ? 18.621 -11.220 -2.571 1.00 97.69 194 TRP A O 1
ATOM 1512 N N . TRP A 1 195 ? 20.371 -12.631 -2.858 1.00 96.44 195 TRP A N 1
ATOM 1513 C CA . TRP A 1 195 ? 19.624 -13.837 -3.212 1.00 96.44 195 TRP A CA 1
ATOM 1514 C C . TRP A 1 195 ? 19.817 -14.872 -2.099 1.00 96.44 195 TRP A C 1
ATOM 1516 O O . TRP A 1 195 ? 20.865 -15.523 -2.085 1.00 96.44 195 TRP A O 1
ATOM 1526 N N . PRO A 1 196 ? 18.852 -14.996 -1.165 1.00 94.44 196 PRO A N 1
ATOM 1527 C CA . PRO A 1 196 ? 18.941 -15.929 -0.050 1.00 94.44 196 PRO A CA 1
ATOM 1528 C C . PRO A 1 196 ? 19.238 -17.360 -0.494 1.00 94.44 196 PRO A C 1
ATOM 1530 O O . PRO A 1 196 ? 18.810 -17.798 -1.568 1.00 94.44 196 PRO A O 1
ATOM 1533 N N . ALA A 1 197 ? 19.951 -18.099 0.354 1.00 93.44 197 ALA A N 1
ATOM 1534 C CA . ALA A 1 197 ? 20.173 -19.522 0.137 1.00 93.44 197 ALA A CA 1
ATOM 1535 C C . ALA A 1 197 ? 18.854 -20.309 0.231 1.00 93.44 197 ALA A C 1
ATOM 1537 O O . ALA A 1 197 ? 17.893 -19.893 0.881 1.00 93.44 197 ALA A O 1
ATOM 1538 N N . GLU A 1 198 ? 18.810 -21.485 -0.396 1.00 93.44 198 GLU A N 1
ATOM 1539 C CA . GLU A 1 198 ? 17.668 -22.387 -0.254 1.00 93.44 198 GLU A CA 1
ATOM 1540 C C . GLU A 1 198 ? 17.448 -22.735 1.230 1.00 93.44 198 GLU A C 1
ATOM 1542 O O . GLU A 1 198 ? 18.376 -23.139 1.930 1.00 93.44 198 GLU A O 1
ATOM 1547 N N . GLY A 1 199 ? 16.219 -22.549 1.716 1.00 91.06 199 GLY A N 1
ATOM 1548 C CA . GLY A 1 199 ? 15.850 -22.774 3.118 1.00 91.06 199 GLY A CA 1
ATOM 1549 C C . GLY A 1 199 ? 15.958 -21.551 4.039 1.00 91.06 199 GLY A C 1
ATOM 1550 O O . GLY A 1 199 ? 15.413 -21.603 5.139 1.00 91.06 199 GLY A O 1
ATOM 1551 N N . ALA A 1 200 ? 16.567 -20.442 3.601 1.00 93.44 200 ALA A N 1
ATOM 1552 C CA . ALA A 1 200 ? 16.622 -19.186 4.360 1.00 93.44 200 ALA A CA 1
ATOM 1553 C C . ALA A 1 200 ? 15.318 -18.377 4.198 1.00 93.44 200 ALA A C 1
ATOM 1555 O O . ALA A 1 200 ? 15.254 -17.375 3.487 1.00 93.44 200 ALA A O 1
ATOM 1556 N N . SER A 1 201 ? 14.230 -18.861 4.804 1.00 93.62 201 SER A N 1
ATOM 1557 C CA . SER A 1 201 ? 12.882 -18.291 4.631 1.00 93.62 201 SER A CA 1
ATOM 1558 C C . SER A 1 201 ? 12.653 -16.949 5.335 1.00 93.62 201 SER A C 1
ATOM 1560 O O . SER A 1 201 ? 11.641 -16.298 5.090 1.00 93.62 201 SER A O 1
ATOM 1562 N N . ASP A 1 202 ? 13.542 -16.569 6.247 1.00 96.06 202 ASP A N 1
ATOM 1563 C CA . ASP A 1 202 ? 13.506 -15.327 7.017 1.00 96.06 202 ASP A CA 1
ATOM 1564 C C . ASP A 1 202 ? 14.307 -14.187 6.369 1.00 96.06 202 ASP A C 1
ATOM 1566 O O . ASP A 1 202 ? 14.251 -13.055 6.852 1.00 96.06 202 ASP A O 1
ATOM 1570 N N . GLU A 1 203 ? 15.013 -14.450 5.266 1.00 97.62 203 GLU A N 1
ATOM 1571 C CA . GLU A 1 203 ? 15.805 -13.455 4.547 1.00 97.62 203 GLU A CA 1
ATOM 1572 C C . GLU A 1 203 ? 15.024 -12.747 3.424 1.00 97.62 203 GLU A C 1
ATOM 1574 O O . GLU A 1 203 ? 14.192 -13.326 2.721 1.00 97.62 203 GLU A O 1
ATOM 1579 N N . LEU A 1 204 ? 15.323 -11.463 3.221 1.00 97.56 204 LEU A N 1
ATOM 1580 C CA . LEU A 1 204 ? 14.679 -10.606 2.233 1.00 97.56 204 LEU A CA 1
ATOM 1581 C C . LEU A 1 204 ? 15.432 -10.608 0.904 1.00 97.56 204 LEU A C 1
ATOM 1583 O O . LEU A 1 204 ? 16.517 -10.050 0.782 1.00 97.56 204 LEU A O 1
ATOM 1587 N N . MET A 1 205 ? 14.791 -11.131 -0.132 1.00 97.50 205 MET A N 1
ATOM 1588 C CA . MET A 1 205 ? 15.319 -11.143 -1.493 1.00 97.50 205 MET A CA 1
ATOM 1589 C C . MET A 1 205 ? 15.155 -9.781 -2.202 1.00 97.50 205 MET A C 1
ATOM 1591 O O . MET A 1 205 ? 14.033 -9.281 -2.307 1.00 97.50 205 MET A O 1
ATOM 1595 N N . PHE A 1 206 ? 16.228 -9.209 -2.770 1.00 97.94 206 PHE A N 1
ATOM 1596 C CA . PHE A 1 206 ? 16.140 -7.986 -3.595 1.00 97.94 206 PHE A CA 1
ATOM 1597 C C . PHE A 1 206 ? 17.277 -7.822 -4.629 1.00 97.94 206 PHE A C 1
ATOM 1599 O O . PHE A 1 206 ? 18.418 -8.225 -4.385 1.00 97.94 206 PHE A O 1
ATOM 1606 N N . PRO A 1 207 ? 17.006 -7.195 -5.794 1.00 97.94 207 PRO A N 1
ATOM 1607 C CA . PRO A 1 207 ? 18.038 -6.863 -6.774 1.00 97.94 207 PRO A CA 1
ATOM 1608 C C . PRO A 1 207 ? 18.866 -5.644 -6.355 1.00 97.94 207 PRO A C 1
ATOM 1610 O O . PRO A 1 207 ? 18.394 -4.751 -5.654 1.00 97.94 207 PRO A O 1
ATOM 1613 N N . LYS A 1 208 ? 20.084 -5.534 -6.896 1.00 97.75 208 LYS A N 1
ATOM 1614 C CA . LYS A 1 208 ? 20.846 -4.281 -6.884 1.00 97.75 208 LYS A CA 1
ATOM 1615 C C . LYS A 1 208 ? 19.996 -3.132 -7.436 1.00 97.75 208 LYS A C 1
ATOM 1617 O O . LYS A 1 208 ? 19.369 -3.258 -8.486 1.00 97.75 208 LYS A O 1
ATOM 1622 N N . GLY A 1 209 ? 20.041 -1.992 -6.757 1.00 96.31 209 GLY A N 1
ATOM 1623 C CA . GLY A 1 209 ? 19.255 -0.803 -7.069 1.00 96.31 209 GLY A CA 1
ATOM 1624 C C . GLY A 1 209 ? 17.861 -0.794 -6.441 1.00 96.31 209 GLY A C 1
ATOM 1625 O O . GLY A 1 209 ? 17.169 0.209 -6.575 1.00 96.31 209 GLY A O 1
ATOM 1626 N N . ALA A 1 210 ? 17.451 -1.862 -5.751 1.00 96.38 210 ALA A N 1
ATOM 1627 C CA . ALA A 1 210 ? 16.231 -1.861 -4.955 1.00 96.38 210 ALA A CA 1
ATOM 1628 C C . ALA A 1 210 ? 16.305 -0.832 -3.823 1.00 96.38 210 ALA A C 1
ATOM 1630 O O . ALA A 1 210 ? 17.318 -0.724 -3.131 1.00 96.38 210 ALA A O 1
ATOM 1631 N N . GLU A 1 211 ? 15.208 -0.113 -3.614 1.00 95.75 211 GLU A N 1
ATOM 1632 C CA . GLU A 1 211 ? 14.999 0.673 -2.406 1.00 95.75 211 GLU A CA 1
ATOM 1633 C C . GLU A 1 211 ? 14.321 -0.213 -1.356 1.00 95.75 211 GLU A C 1
ATOM 1635 O O . GLU A 1 211 ? 13.178 -0.636 -1.533 1.00 95.75 211 GLU A O 1
ATOM 1640 N N . VAL A 1 212 ? 15.047 -0.521 -0.283 1.00 97.00 212 VAL A N 1
ATOM 1641 C CA . VAL A 1 212 ? 14.560 -1.297 0.859 1.00 97.00 212 VAL A CA 1
ATOM 1642 C C . VAL A 1 212 ? 14.126 -0.315 1.944 1.00 97.00 212 VAL A C 1
ATOM 1644 O O . VAL A 1 212 ? 14.869 0.600 2.309 1.00 97.00 212 VAL A O 1
ATOM 1647 N N . ARG A 1 213 ? 12.900 -0.473 2.436 1.00 95.94 213 ARG A N 1
ATOM 1648 C CA . ARG A 1 213 ? 12.231 0.457 3.358 1.00 95.94 213 ARG A CA 1
ATOM 1649 C C . ARG A 1 213 ? 12.012 -0.200 4.713 1.00 95.94 213 ARG A C 1
ATOM 1651 O O . ARG A 1 213 ? 12.191 -1.408 4.852 1.00 95.94 213 ARG A O 1
ATOM 1658 N N . GLU A 1 214 ? 11.606 0.597 5.699 1.00 95.56 214 GLU A N 1
ATOM 1659 C CA . GLU A 1 214 ? 11.305 0.121 7.059 1.00 95.56 214 GLU A CA 1
ATOM 1660 C C . GLU A 1 214 ? 12.490 -0.638 7.683 1.00 95.56 214 GLU A C 1
ATOM 1662 O O . GLU A 1 214 ? 12.313 -1.576 8.462 1.00 95.56 214 GLU A O 1
ATOM 1667 N N . CYS A 1 215 ? 13.714 -0.252 7.298 1.00 96.12 215 CYS A N 1
ATOM 1668 C CA . CYS A 1 215 ? 14.921 -0.956 7.686 1.00 96.12 215 CYS A CA 1
ATOM 1669 C C . CYS A 1 215 ? 15.223 -0.723 9.171 1.00 96.12 215 CYS A C 1
ATOM 1671 O O . CYS A 1 215 ? 15.136 0.403 9.669 1.00 96.12 215 CYS A O 1
ATOM 1673 N N . LYS A 1 216 ? 15.633 -1.781 9.868 1.00 94.69 216 LYS A N 1
ATOM 1674 C CA . LYS A 1 216 ? 16.071 -1.754 11.265 1.00 94.69 216 LYS A CA 1
ATOM 1675 C C . LYS A 1 216 ? 17.393 -2.487 11.389 1.00 94.69 216 LYS A C 1
ATOM 1677 O O . LYS A 1 216 ? 17.544 -3.569 10.823 1.00 94.69 216 LYS A O 1
ATOM 1682 N N . ASP A 1 217 ? 18.313 -1.905 12.146 1.00 95.00 217 ASP A N 1
ATOM 1683 C CA . ASP A 1 217 ? 19.536 -2.598 12.522 1.00 95.00 217 ASP A CA 1
ATOM 1684 C C . ASP A 1 217 ? 19.226 -3.654 13.588 1.00 95.00 217 ASP A C 1
ATOM 1686 O O . ASP A 1 217 ? 18.597 -3.352 14.605 1.00 95.00 217 ASP A O 1
ATOM 1690 N N . VAL A 1 218 ? 19.619 -4.900 13.326 1.00 95.81 218 VAL A N 1
ATOM 1691 C CA . VAL A 1 218 ? 19.434 -6.019 14.251 1.00 95.81 218 VAL A CA 1
ATOM 1692 C C . VAL A 1 218 ? 20.663 -6.190 15.142 1.00 95.81 218 VAL A C 1
ATOM 1694 O O . VAL A 1 218 ? 20.512 -6.449 16.336 1.00 95.81 218 VAL A O 1
ATOM 1697 N N . ASN A 1 219 ? 21.874 -6.083 14.582 1.00 96.31 219 ASN A N 1
ATOM 1698 C CA . ASN A 1 219 ? 23.126 -6.358 15.301 1.00 96.31 219 ASN A CA 1
ATOM 1699 C C . ASN A 1 219 ? 24.406 -5.770 14.663 1.00 96.31 219 ASN A C 1
ATOM 1701 O O . ASN A 1 219 ? 25.504 -6.196 15.017 1.00 96.31 219 ASN A O 1
ATOM 1705 N N . GLY A 1 220 ? 24.294 -4.833 13.724 1.00 95.12 220 GLY A N 1
ATOM 1706 C CA . GLY A 1 220 ? 25.395 -4.206 12.986 1.00 95.12 220 GLY A CA 1
ATOM 1707 C C . GLY A 1 220 ? 25.795 -4.940 11.702 1.00 95.12 220 GLY A C 1
ATOM 1708 O O . GLY A 1 220 ? 26.223 -4.300 10.742 1.00 95.12 220 GLY A O 1
ATOM 1709 N N . ASP A 1 221 ? 25.607 -6.259 11.649 1.00 97.19 221 ASP A N 1
ATOM 1710 C CA . ASP A 1 221 ? 25.918 -7.081 10.471 1.00 97.19 221 ASP A CA 1
ATOM 1711 C C . ASP A 1 221 ? 24.675 -7.370 9.621 1.00 97.19 221 ASP A C 1
ATOM 1713 O O . ASP A 1 221 ? 24.762 -7.523 8.398 1.00 97.19 221 ASP A O 1
ATOM 1717 N N . TRP A 1 222 ? 23.509 -7.421 10.267 1.00 97.88 222 TRP A N 1
ATOM 1718 C CA . TRP A 1 222 ? 22.229 -7.745 9.654 1.00 97.88 222 TRP A CA 1
ATOM 1719 C C . TRP A 1 222 ? 21.206 -6.650 9.890 1.00 97.88 222 TRP A C 1
ATOM 1721 O O . TRP A 1 222 ? 20.991 -6.190 11.012 1.00 97.88 222 TRP A O 1
ATOM 1731 N N . PHE A 1 223 ? 20.519 -6.292 8.815 1.00 97.88 223 PHE A N 1
ATOM 1732 C CA . PHE A 1 223 ? 19.326 -5.470 8.858 1.00 97.88 223 PHE A CA 1
ATOM 1733 C C . PHE A 1 223 ? 18.092 -6.334 8.638 1.00 97.88 223 PHE A C 1
ATOM 1735 O O . PHE A 1 223 ? 18.142 -7.367 7.978 1.00 97.88 223 PHE A O 1
ATOM 1742 N N . TRP A 1 224 ? 16.965 -5.877 9.166 1.00 97.06 224 TRP A N 1
ATOM 1743 C CA . TRP A 1 224 ? 15.636 -6.321 8.768 1.00 97.06 224 TRP A CA 1
ATOM 1744 C C . TRP A 1 224 ? 14.986 -5.214 7.944 1.00 97.06 224 TRP A C 1
ATOM 1746 O O . TRP A 1 224 ? 15.179 -4.049 8.277 1.00 97.06 224 TRP A O 1
ATOM 1756 N N . GLY A 1 225 ? 14.204 -5.523 6.912 1.00 96.75 225 G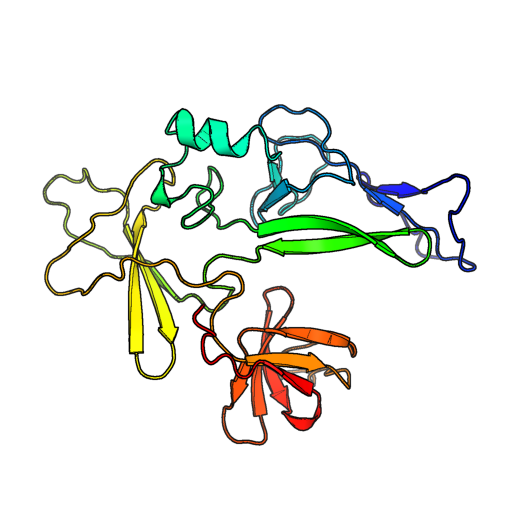LY A N 1
ATOM 1757 C CA . GLY A 1 225 ? 13.482 -4.493 6.158 1.00 96.75 225 GLY A CA 1
ATOM 1758 C C . GLY A 1 225 ? 12.352 -5.038 5.297 1.00 96.75 225 GLY A C 1
ATOM 1759 O O . GLY A 1 225 ? 12.005 -6.219 5.370 1.00 96.75 225 GLY A O 1
ATOM 1760 N N . CYS A 1 226 ? 11.788 -4.160 4.469 1.00 96.81 226 CYS A N 1
ATOM 1761 C CA . CYS A 1 226 ? 10.700 -4.459 3.551 1.00 96.81 226 CYS A CA 1
ATOM 1762 C C . CYS A 1 226 ? 11.045 -4.063 2.109 1.00 96.81 226 CYS A C 1
ATOM 1764 O O . CYS A 1 226 ? 11.501 -2.949 1.837 1.00 96.81 226 CYS A O 1
ATOM 1766 N N . TYR A 1 227 ? 10.771 -4.966 1.167 1.00 95.75 227 TYR A N 1
ATOM 1767 C CA . TYR A 1 227 ? 10.882 -4.722 -0.268 1.00 95.75 227 TYR A CA 1
ATOM 1768 C C . TYR A 1 227 ? 9.727 -5.394 -1.015 1.00 95.75 227 TYR A C 1
ATOM 1770 O O . TYR A 1 227 ? 9.477 -6.588 -0.854 1.00 95.75 227 TYR A O 1
ATOM 1778 N N . MET A 1 228 ? 9.000 -4.616 -1.827 1.00 90.19 228 MET A N 1
ATOM 1779 C CA . MET A 1 228 ? 7.828 -5.072 -2.597 1.00 90.19 228 MET A CA 1
ATOM 1780 C C . MET A 1 228 ? 6.816 -5.881 -1.758 1.00 90.19 228 MET A C 1
ATOM 1782 O O . MET A 1 228 ? 6.276 -6.890 -2.204 1.00 90.19 228 MET A O 1
ATOM 1786 N N . GLY A 1 229 ? 6.584 -5.450 -0.515 1.00 90.44 229 GLY A N 1
ATOM 1787 C CA . GLY A 1 229 ? 5.676 -6.092 0.437 1.00 90.44 229 GLY A CA 1
ATOM 1788 C C . GLY A 1 229 ? 6.207 -7.355 1.121 1.00 90.44 229 GLY A C 1
ATOM 1789 O O . GLY A 1 229 ? 5.571 -7.831 2.062 1.00 90.44 229 GLY A O 1
ATOM 1790 N N . SER A 1 230 ? 7.363 -7.870 0.699 1.00 94.38 230 SER A N 1
ATOM 1791 C CA . SER A 1 230 ? 8.083 -8.935 1.404 1.00 94.38 230 SER A CA 1
ATOM 1792 C C . SER A 1 230 ? 8.945 -8.342 2.509 1.00 94.38 230 SER A C 1
ATOM 1794 O O . SER A 1 230 ? 9.401 -7.205 2.400 1.00 94.38 230 SER A O 1
ATOM 1796 N N . LYS A 1 231 ? 9.175 -9.116 3.569 1.00 95.62 231 LYS A N 1
ATOM 1797 C CA . LYS A 1 231 ? 9.921 -8.692 4.755 1.00 95.62 231 LYS A CA 1
ATOM 1798 C C . LYS A 1 231 ? 10.944 -9.749 5.129 1.00 95.62 231 LYS A C 1
ATOM 1800 O O . LYS A 1 231 ? 10.649 -10.932 4.984 1.00 95.62 231 LYS A O 1
ATOM 1805 N N . GLY A 1 232 ? 12.085 -9.331 5.656 1.00 97.25 232 GLY A N 1
ATOM 1806 C CA . GLY A 1 232 ? 13.100 -10.273 6.109 1.00 97.25 232 GLY A CA 1
ATOM 1807 C C . GLY A 1 232 ? 14.452 -9.634 6.384 1.00 97.25 232 GLY A C 1
ATOM 1808 O O . GLY A 1 232 ? 14.622 -8.416 6.274 1.00 97.25 232 GLY A O 1
ATOM 1809 N N . LEU A 1 233 ? 15.396 -10.492 6.749 1.00 98.19 233 LEU A N 1
ATOM 1810 C CA . LEU A 1 233 ? 16.777 -10.157 7.061 1.00 98.19 233 LEU A CA 1
ATOM 1811 C C . LEU A 1 233 ? 17.640 -10.023 5.805 1.00 98.19 233 LEU A C 1
ATOM 1813 O O . LEU A 1 233 ? 17.455 -10.738 4.826 1.00 98.19 233 LEU A O 1
ATOM 1817 N N . PHE A 1 234 ? 18.618 -9.130 5.836 1.00 98.19 234 PHE A N 1
ATOM 1818 C CA . PHE A 1 234 ? 19.643 -9.025 4.804 1.00 98.19 234 PHE A CA 1
ATOM 1819 C C . PHE A 1 234 ? 20.935 -8.418 5.371 1.00 98.19 234 PHE A C 1
ATOM 1821 O O . PHE A 1 234 ? 20.882 -7.687 6.365 1.00 98.19 234 PHE A O 1
ATOM 1828 N N . PRO A 1 235 ? 22.105 -8.670 4.762 1.00 98.00 235 PRO A N 1
ATOM 1829 C CA . PRO A 1 235 ? 23.363 -8.156 5.291 1.00 98.00 235 PRO A CA 1
ATOM 1830 C C . PRO A 1 235 ? 23.473 -6.636 5.127 1.00 98.00 235 PRO A C 1
ATOM 1832 O O . PRO A 1 235 ? 23.310 -6.106 4.023 1.00 98.00 235 PRO A O 1
ATOM 1835 N N . ALA A 1 236 ? 23.841 -5.931 6.196 1.00 98.00 236 ALA A N 1
ATOM 1836 C CA . ALA A 1 236 ? 24.017 -4.479 6.189 1.00 98.00 236 ALA A CA 1
ATOM 1837 C C . ALA A 1 236 ? 24.984 -3.971 5.087 1.00 98.00 236 ALA A C 1
ATOM 1839 O O . ALA A 1 236 ? 24.652 -2.989 4.418 1.00 98.00 236 ALA A O 1
ATOM 1840 N N . PRO A 1 237 ? 26.116 -4.646 4.774 1.00 98.06 237 PRO A N 1
ATOM 1841 C CA . PRO A 1 237 ? 27.042 -4.188 3.729 1.00 98.06 237 PRO A CA 1
ATOM 1842 C C . PRO A 1 237 ? 26.485 -4.215 2.293 1.00 98.06 237 PRO A C 1
ATOM 1844 O O . PRO A 1 237 ? 27.142 -3.725 1.373 1.00 98.06 237 PRO A O 1
ATOM 1847 N N . TYR A 1 238 ? 25.309 -4.813 2.063 1.00 98.25 238 TYR A N 1
ATOM 1848 C CA . TYR A 1 238 ? 24.694 -4.907 0.729 1.00 98.25 238 TYR A CA 1
ATOM 1849 C C . TYR A 1 238 ? 23.910 -3.658 0.345 1.00 98.25 238 TYR A C 1
ATOM 1851 O O . TYR A 1 238 ? 23.511 -3.505 -0.817 1.00 98.25 238 TYR A O 1
ATOM 1859 N N . VAL A 1 239 ? 23.715 -2.746 1.293 1.00 98.12 239 VAL A N 1
ATOM 1860 C CA . VAL A 1 239 ? 22.951 -1.527 1.091 1.00 98.12 239 VAL A CA 1
ATOM 1861 C C . VAL A 1 239 ? 23.743 -0.293 1.509 1.00 98.12 239 VAL A C 1
ATOM 1863 O O . VAL A 1 239 ? 24.718 -0.355 2.252 1.00 98.12 239 VAL A O 1
ATOM 1866 N N . ARG A 1 240 ? 23.294 0.860 1.024 1.00 97.56 240 ARG A N 1
ATOM 1867 C CA . ARG A 1 240 ? 23.691 2.177 1.512 1.00 97.56 240 ARG A CA 1
ATOM 1868 C C . ARG A 1 240 ? 22.467 2.844 2.124 1.00 97.56 240 ARG A C 1
ATOM 1870 O O . ARG A 1 240 ? 21.482 3.033 1.411 1.00 97.56 240 ARG A O 1
ATOM 1877 N N . VAL A 1 241 ? 22.544 3.226 3.396 1.00 96.00 241 VAL A N 1
ATOM 1878 C CA . VAL A 1 241 ? 21.475 3.983 4.066 1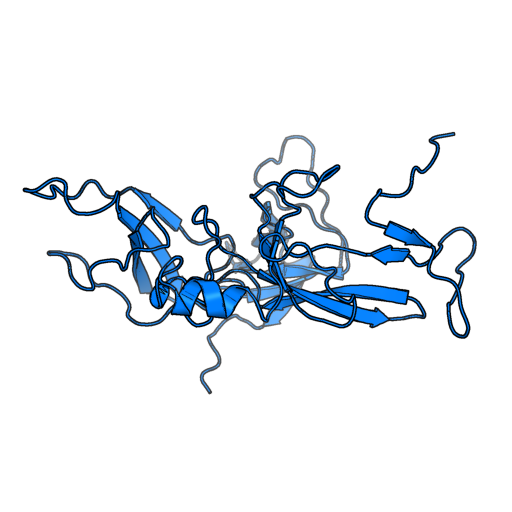.00 96.00 241 VAL A CA 1
ATOM 1879 C C . VAL A 1 241 ? 21.288 5.330 3.355 1.00 96.00 241 VAL A C 1
ATOM 1881 O O . VAL A 1 241 ? 22.258 6.015 3.019 1.00 96.00 241 VAL A O 1
ATOM 1884 N N . LEU A 1 242 ? 20.037 5.656 3.041 1.00 93.50 242 LEU A N 1
ATOM 1885 C CA . LEU A 1 242 ? 19.610 6.907 2.413 1.00 93.50 242 LEU A CA 1
ATOM 1886 C C . LEU A 1 242 ? 19.080 7.892 3.455 1.00 93.50 242 LEU A C 1
ATOM 1888 O O . LEU A 1 242 ? 19.409 9.072 3.393 1.00 93.50 242 LEU A O 1
ATOM 1892 N N . ASP A 1 243 ? 18.275 7.387 4.388 1.00 87.50 243 ASP A N 1
ATOM 1893 C CA . ASP A 1 243 ? 17.669 8.128 5.491 1.00 87.50 243 ASP A CA 1
ATOM 1894 C C . ASP A 1 243 ? 17.674 7.227 6.730 1.00 87.50 243 ASP A C 1
ATOM 1896 O O . ASP A 1 243 ? 17.279 6.061 6.646 1.00 87.50 243 ASP A O 1
ATOM 1900 N N . GLU A 1 244 ? 18.116 7.762 7.865 1.00 79.94 244 GLU A N 1
ATOM 1901 C CA . GLU A 1 244 ? 18.174 7.050 9.144 1.00 79.94 244 GLU A CA 1
ATOM 1902 C C . GLU A 1 244 ? 16.794 6.916 9.817 1.00 79.94 244 GLU A C 1
ATOM 1904 O O . GLU A 1 244 ? 16.675 6.301 10.876 1.00 79.94 244 GLU A O 1
ATOM 1909 N N . GLY A 1 245 ? 15.726 7.456 9.219 1.00 67.44 245 GLY A N 1
ATOM 1910 C CA . GLY A 1 245 ? 14.357 7.244 9.698 1.00 67.44 245 GLY A CA 1
ATOM 1911 C C . GLY A 1 245 ? 14.049 7.955 11.018 1.00 67.44 245 GLY A C 1
ATOM 1912 O O . GLY A 1 245 ? 13.023 7.689 11.650 1.00 67.44 245 GLY A O 1
ATOM 1913 N N . THR A 1 246 ? 14.909 8.885 11.440 1.00 55.06 246 THR A N 1
ATOM 1914 C CA . THR A 1 246 ? 14.582 9.854 12.483 1.00 55.06 246 THR A CA 1
ATOM 1915 C C . THR A 1 246 ? 13.678 10.899 11.854 1.00 55.06 246 THR A C 1
ATOM 1917 O O . THR A 1 246 ? 14.128 11.731 11.076 1.00 55.06 246 THR A O 1
ATOM 1920 N N . GLY A 1 247 ? 12.375 10.800 12.134 1.00 44.88 247 GLY A N 1
ATOM 1921 C CA . GLY A 1 247 ? 11.345 11.652 11.542 1.00 44.88 247 GLY A CA 1
ATOM 1922 C C . GLY A 1 247 ? 11.791 13.109 11.429 1.00 44.88 247 GLY A C 1
ATOM 1923 O O . GLY A 1 247 ? 11.889 13.817 12.432 1.00 44.88 247 GLY A O 1
ATOM 1924 N N . ALA A 1 248 ? 12.055 13.549 10.199 1.00 32.22 248 ALA A N 1
ATOM 1925 C CA . ALA A 1 248 ? 12.254 14.951 9.905 1.00 32.22 248 ALA A CA 1
ATOM 1926 C C . ALA A 1 248 ? 10.899 15.645 10.069 1.00 32.22 248 ALA A C 1
ATOM 1928 O O . ALA A 1 248 ? 10.052 15.643 9.178 1.00 32.22 248 ALA A O 1
ATOM 1929 N N . GLY A 1 249 ? 10.692 16.208 11.258 1.00 32.19 249 GLY A N 1
ATOM 1930 C CA . GLY A 1 249 ? 9.783 17.322 11.435 1.00 32.19 249 GLY A CA 1
ATOM 1931 C C . GLY A 1 249 ? 10.274 18.500 10.597 1.00 32.19 249 GLY A C 1
ATOM 1932 O O . GLY A 1 249 ? 11.349 19.039 10.860 1.00 32.19 249 GLY A O 1
ATOM 1933 N N . ASN A 1 250 ? 9.501 18.846 9.570 1.00 29.36 250 ASN A N 1
ATOM 1934 C CA . ASN A 1 250 ? 8.979 20.190 9.296 1.00 29.36 250 ASN A CA 1
ATOM 1935 C C . ASN A 1 250 ? 8.041 20.155 8.088 1.00 29.36 250 ASN A C 1
ATOM 1937 O O . ASN A 1 250 ? 8.474 19.679 7.017 1.00 29.36 250 ASN A O 1
#

Foldseek 3Di:
DPPPDDQPQKDFDDDPLADDDDPDTAIDGWAAALQPRHIDHLQFKWKWFQAPWRPDPPTDGRRHTHGPVVQVVCCVVLCADPQCGDQHQVADSQGGGIFIKHWDDDPRHIDIDTPFAGFQALPWDKAWDDDPPVPVPAAGKIWTWADDDPDIAIAIDHSRRSDDGDCDDPPDDHDPHTHGGNHAFWKKAFQAFDDDDPPQQQADGDHHGFIWGPWDDDDQQKIWTDGPSDTHIDGPVRIGTPGGRNDDDD

pLDDT: mean 88.34, std 13.24, range [29.36, 98.56]

Organism: Monilinia fructicola (NCBI:txid38448)

Secondary structure (DSSP, 8-state):
----PPPTTEEE--STTPPPBTTB--EEE-EE-TTT-PEEPTTS-EEEESSPBPSSTT--BT-EEEETTHHHHHHHTTSS-GGGSTTTT-B-TTS-B-EEEEEEEETTEEEEEEEE--BT-S--EEEEE----TTS-SPPEEEEEEEETTEEEEEEEESSTTS---S-BTTBPPPSSPPPBT-SSEEEEESS-B-PPTT-TTB--B-TT-EEEEEEESSSSEEEEEETTEEEEEEGGGEEEEE-------